Protein AF-A0A9D2AU84-F1 (afdb_monomer)

Structure (mmCIF, N/CA/C/O backbone):
data_AF-A0A9D2AU84-F1
#
_entry.id   AF-A0A9D2AU84-F1
#
loop_
_atom_site.group_PDB
_atom_site.id
_atom_site.type_symbol
_atom_site.label_atom_id
_atom_site.label_alt_id
_atom_site.label_comp_id
_atom_site.label_asym_id
_atom_site.label_entity_id
_atom_site.label_seq_id
_atom_site.pdbx_PDB_ins_code
_atom_site.Cartn_x
_atom_site.Cartn_y
_atom_site.Cartn_z
_atom_site.occupancy
_atom_site.B_iso_or_equiv
_atom_site.auth_seq_id
_atom_site.auth_comp_id
_atom_site.auth_asym_id
_atom_site.auth_atom_id
_atom_site.pdbx_PDB_model_num
ATOM 1 N N . MET A 1 1 ? -29.139 -12.540 59.720 1.00 55.28 1 MET A N 1
ATOM 2 C CA . MET A 1 1 ? -28.493 -11.600 58.773 1.00 55.28 1 MET A CA 1
ATOM 3 C C . MET A 1 1 ? -27.635 -12.333 57.748 1.00 55.28 1 MET A C 1
ATOM 5 O O . MET A 1 1 ? -27.917 -12.175 56.570 1.00 55.28 1 MET A O 1
ATOM 9 N N . GLN A 1 2 ? -26.725 -13.220 58.165 1.00 54.16 2 GLN A N 1
ATOM 10 C CA . GLN A 1 2 ? -25.853 -14.003 57.267 1.00 54.16 2 GLN A CA 1
ATOM 11 C C . GLN A 1 2 ? -26.582 -14.801 56.161 1.00 54.16 2 GLN A C 1
ATOM 13 O O . GLN A 1 2 ? -26.098 -14.893 55.039 1.00 54.16 2 GLN A O 1
ATOM 18 N N . GLU A 1 3 ? -27.785 -15.325 56.424 1.00 53.50 3 GLU A N 1
ATOM 19 C CA . GLU A 1 3 ? -28.564 -16.062 55.410 1.00 53.50 3 GLU A CA 1
ATOM 20 C C . GLU A 1 3 ? -29.195 -15.155 54.329 1.00 53.50 3 GLU A C 1
ATOM 22 O O . GLU A 1 3 ? -29.471 -15.593 53.213 1.00 53.50 3 GLU A O 1
ATOM 27 N N . ARG A 1 4 ? -29.425 -13.870 54.638 1.00 56.09 4 ARG A N 1
ATOM 28 C CA . ARG A 1 4 ? -29.901 -12.885 53.650 1.00 56.09 4 ARG A CA 1
ATOM 29 C C . ARG A 1 4 ? -28.750 -12.374 52.786 1.00 56.09 4 ARG A C 1
ATOM 31 O O . ARG A 1 4 ? -28.946 -12.175 51.592 1.00 56.09 4 ARG A O 1
ATOM 38 N N . GLU A 1 5 ? -27.559 -12.236 53.362 1.00 55.25 5 GLU A N 1
ATOM 39 C CA . GLU A 1 5 ? -26.342 -11.839 52.644 1.00 55.25 5 GLU A CA 1
ATOM 40 C C . GLU A 1 5 ? -25.881 -12.923 51.660 1.00 55.25 5 GLU A C 1
ATOM 42 O O . GLU A 1 5 ? -25.573 -12.607 50.511 1.00 55.25 5 GLU A O 1
ATOM 47 N N . SER A 1 6 ? -25.951 -14.206 52.041 1.00 53.97 6 SER A N 1
ATOM 48 C CA . SER A 1 6 ? -25.618 -15.317 51.133 1.00 53.97 6 SER A CA 1
ATOM 49 C C . SER A 1 6 ? -26.613 -15.454 49.972 1.00 53.97 6 SER A C 1
ATOM 51 O O . SER A 1 6 ? -26.217 -15.717 48.835 1.00 53.97 6 SER A O 1
ATOM 53 N N . LYS A 1 7 ? -27.908 -15.204 50.218 1.00 55.91 7 LYS A N 1
ATOM 54 C CA . LYS A 1 7 ? -28.946 -15.166 49.172 1.00 55.91 7 LYS A CA 1
ATOM 55 C C . LYS A 1 7 ? -28.765 -13.977 48.222 1.00 55.91 7 LYS A C 1
ATOM 57 O O . LYS A 1 7 ? -28.951 -14.150 47.019 1.00 55.91 7 LYS A O 1
ATOM 62 N N . MET A 1 8 ? -28.349 -12.807 48.716 1.00 54.47 8 MET A N 1
ATOM 63 C CA . MET A 1 8 ? -28.047 -11.641 47.871 1.00 54.47 8 MET A CA 1
ATOM 64 C C . MET A 1 8 ? -26.767 -11.825 47.044 1.00 54.47 8 MET A C 1
ATOM 66 O O . MET A 1 8 ? -26.761 -11.482 45.862 1.00 54.47 8 MET A O 1
ATOM 70 N N . GLN A 1 9 ? -25.714 -12.427 47.605 1.00 53.97 9 GLN A N 1
ATOM 71 C CA . GLN A 1 9 ? -24.486 -12.743 46.862 1.00 53.97 9 GLN A CA 1
ATOM 72 C C . GLN A 1 9 ? -24.718 -13.804 45.776 1.00 53.97 9 GLN A C 1
ATOM 74 O O . GLN A 1 9 ? -24.253 -13.635 44.650 1.00 53.97 9 GLN A O 1
ATOM 79 N N . ASN A 1 10 ? -25.509 -14.846 46.057 1.00 53.59 10 ASN A N 1
ATOM 80 C CA . ASN A 1 10 ? -25.865 -15.855 45.052 1.00 53.59 10 ASN A CA 1
ATOM 81 C C . ASN A 1 10 ? -26.813 -15.315 43.965 1.00 53.59 10 ASN A C 1
ATOM 83 O O . ASN A 1 10 ? -26.704 -15.718 42.806 1.00 53.59 10 ASN A O 1
ATOM 87 N N . ALA A 1 11 ? -27.708 -14.378 44.298 1.00 55.31 11 ALA A N 1
ATOM 88 C CA . ALA A 1 11 ? -28.553 -13.696 43.313 1.00 55.31 11 ALA A CA 1
ATOM 89 C C . ALA A 1 11 ? -27.743 -12.747 42.410 1.00 55.31 11 ALA A C 1
ATOM 91 O O . ALA A 1 11 ? -27.960 -12.722 41.198 1.00 55.31 11 ALA A O 1
ATOM 92 N N . SER A 1 12 ? -26.770 -12.031 42.984 1.00 50.53 12 SER A N 1
ATOM 93 C CA . SER A 1 12 ? -25.817 -11.176 42.264 1.00 50.53 12 SER A CA 1
ATOM 94 C C . SER A 1 12 ? -24.952 -11.986 41.285 1.00 50.53 12 SER A C 1
ATOM 96 O O . SER A 1 12 ? -24.936 -11.702 40.087 1.00 50.53 12 SER A O 1
ATOM 98 N N . ALA A 1 13 ? -24.359 -13.094 41.744 1.00 52.09 13 ALA A N 1
ATOM 99 C CA . ALA A 1 13 ? -23.537 -13.978 40.911 1.00 52.09 13 ALA A CA 1
ATOM 100 C C . ALA A 1 13 ? -24.334 -14.688 39.793 1.00 52.09 13 ALA A C 1
ATOM 102 O O . ALA A 1 13 ? -23.794 -14.999 38.727 1.00 52.09 13 ALA A O 1
ATOM 103 N N . GLY A 1 14 ? -25.630 -14.942 40.013 1.00 46.19 14 GLY A N 1
ATOM 104 C CA . GLY A 1 14 ? -26.541 -15.491 39.003 1.00 46.19 14 GLY A CA 1
ATOM 105 C C . GLY A 1 14 ? -26.979 -14.475 37.939 1.00 46.19 14 GLY A C 1
ATOM 106 O O . GLY A 1 14 ? -27.220 -14.858 36.791 1.00 46.19 14 GLY A O 1
ATOM 107 N N . ALA A 1 15 ? -27.057 -13.189 38.292 1.00 49.09 15 ALA A N 1
ATOM 108 C CA . ALA A 1 15 ? -27.379 -12.100 37.370 1.00 49.09 15 ALA A CA 1
ATOM 109 C C . ALA A 1 15 ? -26.172 -11.705 36.503 1.00 49.09 15 ALA A C 1
ATOM 111 O O . ALA A 1 15 ? -26.322 -11.510 35.296 1.00 49.09 15 ALA A O 1
ATOM 112 N N . GLU A 1 16 ? -24.967 -11.696 37.079 1.00 45.81 16 GLU A N 1
ATOM 113 C CA . GLU A 1 16 ? -23.723 -11.378 36.365 1.00 45.81 16 GLU A CA 1
ATOM 114 C C . GLU A 1 16 ? -23.408 -12.407 35.263 1.00 45.81 16 GLU A C 1
ATOM 116 O O . GLU A 1 16 ? -23.030 -12.048 34.147 1.00 45.81 16 GLU A O 1
ATOM 121 N N . LYS A 1 17 ? -23.686 -13.697 35.509 1.00 43.75 17 LYS A N 1
ATOM 122 C CA . LYS A 1 17 ? -23.519 -14.762 34.501 1.00 43.75 17 LYS A CA 1
ATOM 123 C C . LYS A 1 17 ? -24.547 -14.716 33.364 1.00 43.75 17 LYS A C 1
ATOM 125 O O . LYS A 1 17 ? -24.268 -15.232 32.283 1.00 43.75 17 LYS A O 1
ATOM 130 N N . LYS A 1 18 ? -25.716 -14.093 33.563 1.00 42.84 18 LYS A N 1
ATOM 131 C CA . LYS A 1 18 ? -26.744 -13.930 32.515 1.00 42.84 18 LYS A CA 1
ATOM 132 C C . LYS A 1 18 ? -26.486 -12.737 31.588 1.00 42.84 18 LYS A C 1
ATOM 134 O O . LYS A 1 18 ? -27.015 -12.726 30.479 1.00 42.84 18 LYS A O 1
ATOM 139 N N . GLY A 1 19 ? -25.661 -11.771 31.997 1.00 41.59 19 GLY A N 1
ATOM 140 C CA . GLY A 1 19 ? -25.304 -10.609 31.174 1.00 41.59 19 GLY A CA 1
ATOM 141 C C . GLY A 1 19 ? -24.281 -10.901 30.070 1.00 41.59 19 GLY A C 1
ATOM 142 O O . GLY A 1 19 ? -24.256 -10.196 29.064 1.00 41.59 19 GLY A O 1
ATOM 143 N N . LEU A 1 20 ? -23.469 -11.956 30.217 1.00 47.41 20 LEU A N 1
ATOM 144 C CA . LEU A 1 20 ? -22.266 -12.151 29.394 1.00 47.41 20 LEU A CA 1
ATOM 145 C C . LEU A 1 20 ? -22.508 -12.851 28.038 1.00 47.41 20 LEU A C 1
ATOM 147 O O . LEU A 1 20 ? -21.653 -12.797 27.162 1.00 47.41 20 LEU A O 1
ATOM 151 N N . PHE A 1 21 ? -23.679 -13.464 27.832 1.00 46.50 21 PHE A N 1
ATOM 152 C CA . PHE A 1 21 ? -24.060 -14.137 26.577 1.00 46.50 21 PHE A CA 1
ATOM 153 C C . PHE A 1 21 ? -25.471 -13.747 26.121 1.00 46.50 21 PHE A C 1
ATOM 155 O O . PHE A 1 21 ? -26.278 -14.582 25.704 1.00 46.50 21 PHE A O 1
ATOM 162 N N . THR A 1 22 ? -25.803 -12.461 26.201 1.00 59.47 22 THR A N 1
ATOM 163 C CA . THR A 1 22 ? -26.994 -11.962 25.512 1.00 59.47 22 THR A CA 1
ATOM 164 C C . THR A 1 22 ? -26.746 -12.050 24.004 1.00 59.47 22 THR A C 1
ATOM 166 O O . THR A 1 22 ? -25.774 -11.505 23.482 1.00 59.47 22 THR A O 1
ATOM 169 N N . LYS A 1 23 ? -27.583 -12.818 23.291 1.00 55.53 23 LYS A N 1
ATOM 170 C CA . LYS A 1 23 ? -27.494 -12.925 21.827 1.00 55.53 23 LYS A CA 1
ATOM 171 C C . LYS A 1 23 ? -27.552 -11.513 21.229 1.00 55.53 23 LYS A C 1
ATOM 173 O O . LYS A 1 23 ? -28.392 -10.728 21.674 1.00 55.53 23 LYS A O 1
ATOM 178 N N . PRO A 1 24 ? -26.711 -11.193 20.230 1.00 67.44 24 PRO A N 1
ATOM 179 C CA . PRO A 1 24 ? -26.696 -9.865 19.639 1.00 67.44 24 PRO A CA 1
ATOM 180 C C . PRO A 1 24 ? -28.093 -9.508 19.132 1.00 67.44 24 PRO A C 1
ATOM 182 O O . PRO A 1 24 ? -28.740 -10.287 18.425 1.00 67.44 24 PRO A O 1
ATOM 185 N N . THR A 1 25 ? -28.572 -8.323 19.503 1.00 84.81 25 THR A N 1
ATOM 186 C CA . THR A 1 25 ? -29.873 -7.821 19.051 1.00 84.81 25 THR A CA 1
ATOM 187 C C . THR A 1 25 ? -29.865 -7.711 17.524 1.00 84.81 25 THR A C 1
ATOM 189 O O . THR A 1 25 ? -28.843 -7.347 16.940 1.00 84.81 25 THR A O 1
ATOM 192 N N . LYS A 1 26 ? -31.005 -7.937 16.848 1.00 85.19 26 LYS A N 1
ATOM 193 C CA . LYS A 1 26 ? -31.120 -7.800 15.376 1.00 85.19 26 LYS A CA 1
ATOM 194 C C . LYS A 1 26 ? -30.501 -6.493 14.851 1.00 85.19 26 LYS A C 1
ATOM 196 O O . LYS A 1 26 ? -29.810 -6.501 13.839 1.00 85.19 26 LYS A O 1
ATOM 201 N N . ARG A 1 27 ? -30.674 -5.383 15.584 1.00 86.81 27 ARG A N 1
ATOM 202 C CA . ARG A 1 27 ? -30.058 -4.080 15.274 1.00 86.81 27 ARG A CA 1
ATOM 203 C C . ARG A 1 27 ? -28.524 -4.127 15.289 1.00 86.81 27 ARG A C 1
ATOM 205 O O . ARG A 1 27 ? -27.906 -3.622 14.362 1.00 86.81 27 ARG A O 1
ATOM 212 N N . GLN A 1 28 ? -27.912 -4.747 16.298 1.00 86.31 28 GLN A N 1
ATOM 213 C CA . GLN A 1 28 ? -26.453 -4.879 16.396 1.00 86.31 28 GLN A CA 1
ATOM 214 C C . GLN A 1 28 ? -25.891 -5.744 15.263 1.00 86.31 28 GLN A C 1
ATOM 216 O O . GLN A 1 28 ? -24.875 -5.385 14.675 1.00 86.31 28 GLN A O 1
ATOM 221 N N . ALA A 1 29 ? -26.586 -6.829 14.906 1.00 88.44 29 ALA A N 1
ATOM 222 C CA . ALA A 1 29 ? -26.204 -7.672 13.775 1.00 88.44 29 ALA A CA 1
ATOM 223 C C . ALA A 1 29 ? -26.235 -6.900 12.442 1.00 88.44 29 ALA A C 1
ATOM 225 O O . ALA A 1 29 ? -25.298 -7.003 11.655 1.00 88.44 29 ALA A O 1
ATOM 226 N N . VAL A 1 30 ? -27.261 -6.071 12.211 1.00 91.00 30 VAL A N 1
ATOM 227 C CA . VAL A 1 30 ? -27.354 -5.221 11.008 1.00 91.00 30 VAL A CA 1
ATOM 228 C C . VAL A 1 30 ? -26.229 -4.184 10.957 1.00 91.00 30 VAL A C 1
ATOM 230 O O . VAL A 1 30 ? -25.607 -4.019 9.911 1.00 91.00 30 VAL A O 1
ATOM 233 N N . LEU A 1 31 ? -25.936 -3.497 12.066 1.00 92.69 31 LEU A N 1
ATOM 234 C CA . LEU A 1 31 ? -24.843 -2.514 12.120 1.00 92.69 31 LEU A CA 1
ATOM 235 C C . LEU A 1 31 ? -23.479 -3.174 11.883 1.00 92.69 31 LEU A C 1
ATOM 237 O O . LEU A 1 31 ? -22.664 -2.668 11.114 1.00 92.69 31 LEU A O 1
ATOM 241 N N . PHE A 1 32 ? -23.251 -4.345 12.478 1.00 92.69 32 PHE A N 1
ATOM 242 C CA . PHE A 1 32 ? -22.041 -5.122 12.227 1.00 92.69 32 PHE A CA 1
ATOM 243 C C . PHE A 1 32 ? -21.931 -5.543 10.756 1.00 92.69 32 PHE A C 1
ATOM 245 O O . PHE A 1 32 ? -20.881 -5.354 10.149 1.00 92.69 32 PHE A O 1
ATOM 252 N N . ALA A 1 33 ? -23.019 -6.025 10.147 1.00 93.31 33 ALA A N 1
ATOM 253 C CA . ALA A 1 33 ? -23.039 -6.375 8.728 1.00 93.31 33 ALA A CA 1
ATOM 254 C C . ALA A 1 33 ? -22.700 -5.174 7.830 1.00 93.31 33 ALA A C 1
ATOM 256 O O . ALA A 1 33 ? -21.888 -5.308 6.920 1.00 93.31 33 ALA A O 1
ATOM 257 N N . ARG A 1 34 ? -23.240 -3.979 8.114 1.00 94.62 34 ARG A N 1
ATOM 258 C CA . ARG A 1 34 ? -22.893 -2.748 7.376 1.00 94.62 34 ARG A CA 1
ATOM 259 C C . ARG A 1 34 ? -21.403 -2.427 7.459 1.00 94.62 34 ARG A C 1
ATOM 261 O O . ARG A 1 34 ? -20.800 -2.087 6.445 1.00 94.62 34 ARG A O 1
ATOM 268 N N . ARG A 1 35 ? -20.806 -2.571 8.644 1.00 95.69 35 ARG A N 1
ATOM 269 C CA . ARG A 1 35 ? -19.364 -2.372 8.864 1.00 95.69 35 ARG A CA 1
ATOM 270 C C . ARG A 1 35 ? -18.518 -3.385 8.102 1.00 95.69 35 ARG A C 1
ATOM 272 O O . ARG A 1 35 ? -17.536 -2.992 7.486 1.00 95.69 35 ARG A O 1
ATOM 279 N N . VAL A 1 36 ? -18.920 -4.658 8.086 1.00 95.38 36 VAL A N 1
ATOM 280 C CA . VAL A 1 36 ? -18.256 -5.705 7.288 1.00 95.38 36 VAL A CA 1
ATOM 281 C C . VAL A 1 36 ? -18.346 -5.397 5.795 1.00 95.38 36 VAL A C 1
ATOM 283 O O . VAL A 1 36 ? -17.334 -5.467 5.106 1.00 95.38 36 VAL A O 1
ATOM 286 N N . VAL A 1 37 ? -19.517 -4.996 5.296 1.00 95.75 37 VAL A N 1
ATOM 287 C CA . VAL A 1 37 ? -19.695 -4.624 3.884 1.00 95.75 37 VAL A CA 1
ATOM 288 C C . VAL A 1 37 ? -18.814 -3.432 3.514 1.00 95.75 37 VAL A C 1
ATOM 290 O O . VAL A 1 37 ? -18.106 -3.500 2.515 1.00 95.75 37 VAL A O 1
ATOM 293 N N . ALA A 1 38 ? -18.799 -2.372 4.327 1.00 96.25 38 ALA A N 1
ATOM 294 C CA . ALA A 1 38 ? -17.919 -1.225 4.103 1.00 96.25 38 ALA A CA 1
ATOM 295 C C . ALA A 1 38 ? -16.439 -1.626 4.132 1.00 96.25 38 ALA A C 1
ATOM 297 O O . ALA A 1 38 ? -15.679 -1.234 3.255 1.00 96.25 38 ALA A O 1
ATOM 298 N N . TYR A 1 39 ? -16.039 -2.473 5.078 1.00 96.06 39 TYR A N 1
ATOM 299 C CA . TYR A 1 39 ? -14.672 -2.972 5.179 1.00 96.06 39 TYR A CA 1
ATOM 300 C C . TYR A 1 39 ? -14.234 -3.754 3.932 1.00 96.06 39 TYR A C 1
ATOM 302 O O . TYR A 1 39 ? -13.176 -3.478 3.368 1.00 96.06 39 TYR A O 1
ATOM 310 N N . VAL A 1 40 ? -15.059 -4.698 3.466 1.00 96.69 40 VAL A N 1
ATOM 311 C CA . VAL A 1 40 ? -14.775 -5.506 2.266 1.00 96.69 40 VAL A CA 1
ATOM 312 C C . VAL A 1 40 ? -14.788 -4.648 1.004 1.00 96.69 40 VAL A C 1
ATOM 314 O O . VAL A 1 40 ? -13.884 -4.771 0.181 1.00 96.69 40 VAL A O 1
ATOM 317 N N . LEU A 1 41 ? -15.754 -3.737 0.869 1.00 97.12 41 LEU A N 1
ATOM 318 C CA . LEU A 1 41 ? -15.811 -2.804 -0.256 1.00 97.12 41 LEU A CA 1
ATOM 319 C C . LEU A 1 41 ? -14.600 -1.860 -0.263 1.00 97.12 41 LEU A C 1
ATOM 321 O O . LEU A 1 41 ? -14.024 -1.612 -1.317 1.00 97.12 41 LEU A O 1
ATOM 325 N N . GLY A 1 42 ? -14.172 -1.384 0.908 1.00 97.25 42 GLY A N 1
ATOM 326 C CA . GLY A 1 42 ? -12.966 -0.576 1.064 1.00 97.25 42 GLY A CA 1
ATOM 327 C C . GLY A 1 42 ? -11.721 -1.328 0.602 1.00 97.25 42 GLY A C 1
ATOM 328 O O . GLY A 1 42 ? -10.977 -0.816 -0.229 1.00 97.25 42 GLY A O 1
ATOM 329 N N . MET A 1 43 ? -11.534 -2.575 1.049 1.00 96.75 43 MET A N 1
ATOM 330 C CA . MET A 1 43 ? -10.434 -3.431 0.582 1.00 96.75 43 MET A CA 1
ATOM 331 C C . MET A 1 43 ? -10.484 -3.693 -0.926 1.00 96.75 43 MET A C 1
ATOM 333 O O . MET A 1 43 ? -9.440 -3.661 -1.573 1.00 96.75 43 MET A O 1
ATOM 337 N N . PHE A 1 44 ? -11.671 -3.915 -1.495 1.00 98.06 44 PHE A N 1
ATOM 338 C CA . PHE A 1 44 ? -11.836 -4.088 -2.939 1.00 98.06 44 PHE A CA 1
ATOM 339 C C . PHE A 1 44 ? -11.425 -2.832 -3.714 1.00 98.06 44 PHE A C 1
ATOM 341 O O . PHE A 1 44 ? -10.673 -2.932 -4.678 1.00 98.06 44 PHE A O 1
ATOM 348 N N . LEU A 1 45 ? -11.835 -1.641 -3.264 1.00 98.06 45 LEU A N 1
ATOM 349 C CA . LEU A 1 45 ? -11.400 -0.379 -3.870 1.00 98.06 45 LEU A CA 1
ATOM 350 C C . LEU A 1 45 ? -9.881 -0.197 -3.765 1.00 98.06 45 LEU A C 1
ATOM 352 O O . LEU A 1 45 ? -9.245 0.151 -4.757 1.00 98.06 45 LEU A O 1
ATOM 356 N N . ILE A 1 46 ? -9.279 -0.491 -2.606 1.00 97.75 46 ILE A N 1
ATOM 357 C CA . ILE A 1 46 ? -7.815 -0.461 -2.462 1.00 97.75 46 ILE A CA 1
ATOM 358 C C . ILE A 1 46 ? -7.170 -1.414 -3.477 1.00 97.75 46 ILE A C 1
ATOM 360 O O . ILE A 1 46 ? -6.254 -0.999 -4.181 1.00 97.75 46 ILE A O 1
ATOM 364 N N . ALA A 1 47 ? -7.659 -2.653 -3.600 1.00 97.81 47 ALA A N 1
ATOM 365 C CA . ALA A 1 47 ? -7.137 -3.634 -4.551 1.00 97.81 47 ALA A CA 1
ATOM 366 C C . ALA A 1 47 ? -7.237 -3.133 -6.001 1.00 97.81 47 ALA A C 1
ATOM 368 O O . ALA A 1 47 ? -6.245 -3.175 -6.726 1.00 97.81 47 ALA A O 1
ATOM 369 N N . CYS A 1 48 ? -8.373 -2.545 -6.394 1.00 97.75 48 CYS A N 1
ATOM 370 C CA . CYS A 1 48 ? -8.541 -1.933 -7.712 1.00 97.75 48 CYS A CA 1
ATOM 371 C C . CYS A 1 48 ? -7.493 -0.849 -7.985 1.00 97.75 48 CYS A C 1
ATOM 373 O O . CYS A 1 48 ? -6.831 -0.878 -9.019 1.00 97.75 48 CYS A O 1
ATOM 375 N N . GLY A 1 49 ? -7.302 0.093 -7.060 1.00 97.19 49 GLY A N 1
ATOM 376 C CA . GLY A 1 49 ? -6.314 1.155 -7.251 1.00 97.19 49 GLY A CA 1
ATOM 377 C C . GLY A 1 49 ? -4.868 0.638 -7.246 1.00 97.19 49 GLY A C 1
ATOM 378 O O . GLY A 1 49 ? -4.024 1.118 -8.004 1.00 97.19 49 GLY A O 1
ATOM 379 N N . VAL A 1 50 ? -4.572 -0.397 -6.460 1.00 96.56 50 VAL A N 1
ATOM 380 C CA . VAL A 1 50 ? -3.274 -1.090 -6.481 1.00 96.56 50 VAL A CA 1
ATOM 381 C C . VAL A 1 50 ? -3.029 -1.745 -7.845 1.00 96.56 50 VAL A C 1
ATOM 383 O O . VAL A 1 50 ? -1.957 -1.555 -8.415 1.00 96.56 50 VAL A O 1
ATOM 386 N N . SER A 1 51 ? -4.019 -2.432 -8.416 1.00 96.19 51 SER A N 1
ATOM 387 C CA . SER A 1 51 ? -3.926 -3.026 -9.756 1.00 96.19 51 SER A CA 1
ATOM 388 C C . SER A 1 51 ? -3.791 -1.983 -10.866 1.00 96.19 51 SER A C 1
ATOM 390 O O . SER A 1 51 ? -2.942 -2.138 -11.739 1.00 96.19 51 SER A O 1
ATOM 392 N N . MET A 1 52 ? -4.565 -0.893 -10.807 1.00 95.25 52 MET A N 1
ATOM 393 C CA . MET A 1 52 ? -4.495 0.213 -11.774 1.00 95.25 52 MET A CA 1
ATOM 394 C C . MET A 1 52 ? -3.143 0.930 -11.761 1.00 95.25 52 MET A C 1
ATOM 396 O O . MET A 1 52 ? -2.634 1.305 -12.809 1.00 95.25 52 MET A O 1
ATOM 400 N N . SER A 1 53 ? -2.563 1.166 -10.581 1.00 95.62 53 SER A N 1
ATOM 401 C CA . SER A 1 53 ? -1.233 1.783 -10.495 1.00 95.62 53 SER A CA 1
ATOM 402 C C . SER A 1 53 ? -0.159 0.825 -10.999 1.00 95.62 53 SER A C 1
ATOM 404 O O . SER A 1 53 ? 0.647 1.200 -11.851 1.00 95.62 53 SER A O 1
ATOM 406 N N . ARG A 1 54 ? -0.216 -0.440 -10.567 1.00 94.44 54 ARG A N 1
ATOM 407 C CA . ARG A 1 54 ? 0.702 -1.493 -11.007 1.00 94.44 54 ARG A CA 1
ATOM 408 C C . ARG A 1 54 ? 0.711 -1.674 -12.524 1.00 94.44 54 ARG A C 1
ATOM 410 O O . ARG A 1 54 ? 1.789 -1.814 -13.093 1.00 94.44 54 ARG A O 1
ATOM 417 N N . SER A 1 55 ? -0.449 -1.645 -13.183 1.00 92.88 55 SER A N 1
ATOM 418 C CA . SER A 1 55 ? -0.551 -1.858 -14.634 1.00 92.88 55 SER A CA 1
ATOM 419 C C . SER A 1 55 ? 0.168 -0.796 -15.467 1.00 92.88 55 SER A C 1
ATOM 421 O O . SER A 1 55 ? 0.373 -1.008 -16.656 1.00 92.88 55 SER A O 1
ATOM 423 N N . THR A 1 56 ? 0.543 0.344 -14.878 1.00 92.38 56 THR A N 1
ATOM 424 C CA . THR A 1 56 ? 1.308 1.397 -15.569 1.00 92.38 56 THR A CA 1
ATOM 425 C C . THR A 1 56 ? 2.814 1.138 -15.600 1.00 92.38 56 THR A C 1
ATOM 427 O O . THR A 1 56 ? 3.530 1.838 -16.313 1.00 92.38 56 THR A O 1
ATOM 430 N N . ASN A 1 57 ? 3.307 0.187 -14.795 1.00 91.38 57 ASN A N 1
ATOM 431 C CA . ASN A 1 57 ? 4.728 -0.073 -14.528 1.00 91.38 57 ASN A CA 1
ATOM 432 C C . ASN A 1 57 ? 5.520 1.119 -13.947 1.00 91.38 57 ASN A C 1
ATOM 434 O O . ASN A 1 57 ? 6.720 1.015 -13.715 1.00 91.38 57 ASN A O 1
ATOM 438 N N . TRP A 1 58 ? 4.869 2.240 -13.619 1.00 91.00 58 TRP A N 1
ATOM 439 C CA . TRP A 1 58 ? 5.515 3.403 -12.993 1.00 91.00 58 TRP A CA 1
ATOM 440 C C . TRP A 1 58 ? 5.656 3.293 -11.476 1.00 91.00 58 TRP A C 1
ATOM 442 O O . TRP A 1 58 ? 6.215 4.185 -10.835 1.00 91.00 58 TRP A O 1
ATOM 452 N N . GLY A 1 59 ? 5.143 2.216 -10.892 1.00 88.19 59 GLY A N 1
ATOM 453 C CA . GLY A 1 59 ? 5.171 1.955 -9.464 1.00 88.19 59 GLY A CA 1
ATOM 454 C C . GLY A 1 59 ? 3.795 1.587 -8.928 1.00 88.19 59 GLY A C 1
ATOM 455 O O . GLY A 1 59 ? 2.842 1.353 -9.665 1.00 88.19 59 GLY A O 1
ATOM 456 N N . ILE A 1 60 ? 3.714 1.513 -7.610 1.00 93.69 60 ILE A N 1
ATOM 457 C CA . ILE A 1 60 ? 2.546 1.054 -6.858 1.00 93.69 60 ILE A CA 1
ATOM 458 C C . ILE A 1 60 ? 2.489 1.772 -5.505 1.00 93.69 60 ILE A C 1
ATOM 460 O O . ILE A 1 60 ? 3.465 2.402 -5.094 1.00 93.69 60 ILE A O 1
ATOM 464 N N . SER A 1 61 ? 1.374 1.668 -4.780 1.00 92.88 61 SER A N 1
ATOM 465 C CA . SER A 1 61 ? 1.260 2.195 -3.412 1.00 92.88 61 SER A CA 1
ATOM 466 C C . SER A 1 61 ? 2.425 1.740 -2.508 1.00 92.88 61 SER A C 1
ATOM 468 O O . SER A 1 61 ? 2.726 0.542 -2.524 1.00 92.88 61 SER A O 1
ATOM 470 N N . PRO A 1 62 ? 3.000 2.610 -1.650 1.00 93.81 62 PRO A N 1
ATOM 471 C CA . PRO A 1 62 ? 4.199 2.308 -0.857 1.00 93.81 62 PRO A CA 1
ATOM 472 C C . PRO A 1 62 ? 4.173 0.967 -0.123 1.00 93.81 62 PRO A C 1
ATOM 474 O O . PRO A 1 62 ? 5.088 0.165 -0.293 1.00 93.81 62 PRO A O 1
ATOM 477 N N . VAL A 1 63 ? 3.087 0.670 0.597 1.00 94.56 63 VAL A N 1
ATOM 478 C CA . VAL A 1 63 ? 2.922 -0.577 1.367 1.00 94.56 63 VAL A CA 1
ATOM 479 C C . VAL A 1 63 ? 3.004 -1.855 0.516 1.00 94.56 63 VAL A C 1
ATOM 481 O O . VAL A 1 63 ? 3.402 -2.902 1.018 1.00 94.56 63 VAL A O 1
ATOM 484 N N . ASN A 1 64 ? 2.676 -1.768 -0.777 1.00 96.19 64 ASN A N 1
ATOM 485 C CA . ASN A 1 64 ? 2.706 -2.888 -1.721 1.00 96.19 64 ASN A CA 1
ATOM 486 C C . ASN A 1 64 ? 3.969 -2.903 -2.599 1.00 96.19 64 ASN A C 1
ATOM 488 O O . ASN A 1 64 ? 4.062 -3.732 -3.502 1.00 96.19 64 ASN A O 1
ATOM 492 N N . SER A 1 65 ? 4.955 -2.042 -2.328 1.00 96.69 65 SER A N 1
ATOM 493 C CA . SER A 1 65 ? 6.195 -1.969 -3.117 1.00 96.69 65 SER A CA 1
ATOM 494 C C . SER A 1 65 ? 7.017 -3.256 -3.018 1.00 96.69 65 SER A C 1
ATOM 496 O O . SER A 1 65 ? 7.439 -3.785 -4.040 1.00 96.69 65 SER A O 1
ATOM 498 N N . ILE A 1 66 ? 7.191 -3.806 -1.807 1.00 97.38 66 ILE A N 1
ATOM 499 C CA . ILE A 1 66 ? 7.926 -5.068 -1.607 1.00 97.38 66 ILE A CA 1
ATOM 500 C C . ILE A 1 66 ? 7.228 -6.237 -2.330 1.00 97.38 66 ILE A C 1
ATOM 502 O O . ILE A 1 66 ? 7.894 -6.884 -3.140 1.00 97.38 66 ILE A O 1
ATOM 506 N N . PRO A 1 67 ? 5.914 -6.499 -2.125 1.00 97.12 67 PRO A N 1
ATOM 507 C CA . PRO A 1 67 ? 5.206 -7.529 -2.886 1.00 97.12 67 PRO A CA 1
ATOM 508 C C . PRO A 1 67 ? 5.331 -7.361 -4.401 1.00 97.12 67 PRO A C 1
ATOM 510 O O . PRO A 1 67 ? 5.514 -8.342 -5.113 1.00 97.12 67 PRO A O 1
ATOM 513 N N . ASN A 1 68 ? 5.267 -6.121 -4.896 1.00 96.69 68 ASN A N 1
ATOM 514 C CA . ASN A 1 68 ? 5.332 -5.838 -6.325 1.00 96.69 68 ASN A CA 1
ATOM 515 C C . ASN A 1 68 ? 6.688 -6.205 -6.931 1.00 96.69 68 ASN A C 1
ATOM 517 O O . ASN A 1 68 ? 6.731 -6.878 -7.956 1.00 96.69 68 ASN A O 1
ATOM 521 N N . VAL A 1 69 ? 7.786 -5.807 -6.283 1.00 96.06 69 VAL A N 1
ATOM 522 C CA . VAL A 1 69 ? 9.145 -6.158 -6.724 1.00 96.06 69 VAL A CA 1
ATOM 523 C C . VAL A 1 69 ? 9.351 -7.671 -6.693 1.00 96.06 69 VAL A C 1
ATOM 525 O O . VAL A 1 69 ? 9.842 -8.237 -7.667 1.00 96.06 69 VAL A O 1
ATOM 528 N N . LEU A 1 70 ? 8.927 -8.338 -5.616 1.00 96.50 70 LEU A N 1
ATOM 529 C CA . LEU A 1 70 ? 9.061 -9.792 -5.486 1.00 96.50 70 LEU A CA 1
ATOM 530 C C . LEU A 1 70 ? 8.254 -10.541 -6.545 1.00 96.50 70 LEU A C 1
ATOM 532 O O . LEU A 1 70 ? 8.758 -11.497 -7.121 1.00 96.50 70 LEU A O 1
ATOM 536 N N . SER A 1 71 ? 7.046 -10.081 -6.869 1.00 96.31 71 SER A N 1
ATOM 537 C CA . SER A 1 71 ? 6.235 -10.735 -7.895 1.00 96.31 71 SER A CA 1
ATOM 538 C C . SER A 1 71 ? 6.725 -10.469 -9.323 1.00 96.31 71 SER A C 1
ATOM 540 O O . SER A 1 71 ? 6.322 -11.180 -10.236 1.00 96.31 71 SER A O 1
ATOM 542 N N . LEU A 1 72 ? 7.539 -9.431 -9.545 1.00 93.50 72 LEU A N 1
ATOM 543 C CA . LEU A 1 72 ? 8.237 -9.226 -10.819 1.00 93.50 72 LEU A CA 1
ATOM 544 C C . LEU A 1 72 ? 9.498 -10.094 -10.904 1.00 93.50 72 LEU A C 1
ATOM 546 O O . LEU A 1 72 ? 9.831 -10.575 -11.981 1.00 93.50 72 LEU A O 1
ATOM 550 N N . ALA A 1 73 ? 10.196 -10.289 -9.783 1.00 93.62 73 ALA A N 1
ATOM 551 C CA . ALA A 1 73 ? 11.399 -11.116 -9.715 1.00 93.62 73 ALA A CA 1
ATOM 552 C C . ALA A 1 73 ? 11.085 -12.622 -9.763 1.00 93.62 73 ALA A C 1
ATOM 554 O O . ALA A 1 73 ? 11.843 -13.396 -10.340 1.00 93.62 73 ALA A O 1
ATOM 555 N N . LEU A 1 74 ? 9.968 -13.033 -9.159 1.00 94.25 74 LEU A N 1
ATOM 556 C CA . LEU A 1 74 ? 9.516 -14.419 -9.035 1.00 94.25 74 LEU A CA 1
ATOM 557 C C . LEU A 1 74 ? 8.074 -14.534 -9.566 1.00 94.25 74 LEU A C 1
ATOM 559 O O . LEU A 1 74 ? 7.127 -14.571 -8.772 1.00 94.25 74 LEU A O 1
ATOM 563 N N . PRO A 1 75 ? 7.895 -14.570 -10.901 1.00 90.50 75 PRO A N 1
ATOM 564 C CA . PRO A 1 75 ? 6.580 -14.521 -11.544 1.00 90.50 75 PRO A CA 1
ATOM 565 C C . PRO A 1 75 ? 5.753 -15.803 -11.369 1.00 90.50 75 PRO A C 1
ATOM 567 O O . PRO A 1 75 ? 4.556 -15.798 -11.639 1.00 90.50 75 PRO A O 1
ATOM 570 N N . GLU A 1 76 ? 6.364 -16.894 -10.897 1.00 92.62 76 GLU A N 1
ATOM 571 C CA . GLU A 1 76 ? 5.675 -18.151 -10.568 1.00 92.62 76 GLU A CA 1
ATOM 572 C C . GLU A 1 76 ? 4.689 -17.998 -9.397 1.00 92.62 76 GLU A C 1
ATOM 574 O O . GLU A 1 76 ? 3.750 -18.780 -9.256 1.00 92.62 76 GLU A O 1
ATOM 579 N N . ILE A 1 77 ? 4.893 -16.983 -8.552 1.00 94.50 77 ILE A N 1
ATOM 580 C CA . ILE A 1 77 ? 4.061 -16.694 -7.385 1.00 94.50 77 ILE A CA 1
ATOM 581 C C . ILE A 1 77 ? 3.182 -15.478 -7.695 1.00 94.50 77 ILE A C 1
ATOM 583 O O . ILE A 1 77 ? 3.682 -14.417 -8.078 1.00 94.50 77 ILE A O 1
ATOM 587 N N . SER A 1 78 ? 1.865 -15.607 -7.488 1.00 95.88 78 SER A N 1
ATOM 588 C CA . SER A 1 78 ? 0.933 -14.511 -7.764 1.00 95.88 78 SER A CA 1
ATOM 589 C C . SER A 1 78 ? 1.200 -13.285 -6.887 1.00 95.88 78 SER A C 1
ATOM 591 O O . SER A 1 78 ? 1.698 -13.375 -5.760 1.00 95.88 78 SER A O 1
ATOM 593 N N . MET A 1 79 ? 0.839 -12.105 -7.394 1.00 94.81 79 MET A N 1
ATOM 594 C CA . MET A 1 79 ? 0.990 -10.860 -6.641 1.00 94.81 79 MET A CA 1
ATOM 595 C C . MET A 1 79 ? 0.193 -10.893 -5.331 1.00 94.81 79 MET A C 1
ATOM 597 O O . MET A 1 79 ? 0.698 -10.481 -4.288 1.00 94.81 79 MET A O 1
ATOM 601 N N . GLY A 1 80 ? -1.032 -11.409 -5.362 1.00 96.69 80 GLY A N 1
ATOM 602 C CA . GLY A 1 80 ? -1.867 -11.595 -4.183 1.00 96.69 80 GLY A CA 1
ATOM 603 C C . GLY A 1 80 ? -1.190 -12.457 -3.125 1.00 96.69 80 GLY A C 1
ATOM 604 O O . GLY A 1 80 ? -1.210 -12.102 -1.946 1.00 96.69 80 GLY A O 1
ATOM 605 N N . LEU A 1 81 ? -0.511 -13.535 -3.525 1.00 97.44 81 LEU A N 1
ATOM 606 C CA . LEU A 1 81 ? 0.231 -14.381 -2.593 1.00 97.44 81 LEU A CA 1
ATOM 607 C C . LEU A 1 81 ? 1.451 -13.655 -2.005 1.00 97.44 81 LEU A C 1
ATOM 609 O O . LEU A 1 81 ? 1.666 -13.716 -0.794 1.00 97.44 81 LEU A O 1
ATOM 613 N N . TRP A 1 82 ? 2.195 -12.889 -2.806 1.00 97.69 82 TRP A N 1
ATOM 614 C CA . TRP A 1 82 ? 3.271 -12.033 -2.288 1.00 97.69 82 TRP A CA 1
ATOM 615 C C . TRP A 1 82 ? 2.771 -10.987 -1.291 1.00 97.69 82 TRP A C 1
ATOM 617 O O . TRP A 1 82 ? 3.424 -10.753 -0.273 1.00 97.69 82 TRP A O 1
ATOM 627 N N . VAL A 1 83 ? 1.601 -10.390 -1.536 1.00 97.50 83 VAL A N 1
ATOM 628 C CA . VAL A 1 83 ? 0.953 -9.479 -0.581 1.00 97.50 83 VAL A CA 1
ATOM 629 C C . VAL A 1 83 ? 0.690 -10.200 0.737 1.00 97.50 83 VAL A C 1
ATOM 631 O O . VAL A 1 83 ? 1.067 -9.680 1.783 1.00 97.50 83 VAL A O 1
ATOM 634 N N . ILE A 1 84 ? 0.128 -11.413 0.704 1.00 97.81 84 ILE A N 1
ATOM 635 C CA . ILE A 1 84 ? -0.146 -12.216 1.908 1.00 97.81 84 ILE A CA 1
ATOM 636 C C . ILE A 1 84 ? 1.143 -12.518 2.677 1.00 97.81 84 ILE A C 1
ATOM 638 O O . ILE A 1 84 ? 1.185 -12.320 3.892 1.00 97.81 84 ILE A O 1
ATOM 642 N N . ILE A 1 85 ? 2.196 -12.958 1.983 1.00 97.88 85 ILE A N 1
ATOM 643 C CA . ILE A 1 85 ? 3.489 -13.306 2.590 1.00 97.88 85 ILE A CA 1
ATOM 644 C C . ILE A 1 85 ? 4.110 -12.082 3.270 1.00 97.88 85 ILE A C 1
ATOM 646 O O . ILE A 1 85 ? 4.457 -12.131 4.449 1.00 97.88 85 ILE A O 1
ATOM 650 N N . VAL A 1 86 ? 4.215 -10.956 2.562 1.00 97.88 86 VAL A N 1
ATOM 651 C CA . VAL A 1 86 ? 4.820 -9.737 3.121 1.00 97.88 86 VAL A CA 1
ATOM 652 C C . VAL A 1 86 ? 3.972 -9.171 4.256 1.00 97.88 86 VAL A C 1
ATOM 654 O O . VAL A 1 86 ? 4.507 -8.692 5.254 1.00 97.88 86 VAL A O 1
ATOM 657 N N . PHE A 1 87 ? 2.648 -9.252 4.156 1.00 97.12 87 PHE A N 1
ATOM 658 C CA . PHE A 1 87 ? 1.755 -8.795 5.216 1.00 97.12 87 PHE A CA 1
ATOM 659 C C . PHE A 1 87 ? 1.854 -9.678 6.459 1.00 97.12 87 PHE A C 1
ATOM 661 O O . PHE A 1 87 ? 1.839 -9.150 7.569 1.00 97.12 87 PHE A O 1
ATOM 668 N N . ALA A 1 88 ? 2.060 -10.987 6.303 1.00 97.06 88 ALA A N 1
ATOM 669 C CA . ALA A 1 88 ? 2.415 -11.860 7.416 1.00 97.06 88 ALA A CA 1
ATOM 670 C C . ALA A 1 88 ? 3.747 -11.433 8.057 1.00 97.06 88 ALA A C 1
ATOM 672 O O . ALA A 1 88 ? 3.827 -11.329 9.282 1.00 97.06 88 ALA A O 1
ATOM 673 N N . CYS A 1 89 ? 4.760 -11.071 7.261 1.00 97.12 89 CYS A N 1
ATOM 674 C CA . CYS A 1 89 ? 6.005 -10.497 7.783 1.00 97.12 89 CYS A CA 1
ATOM 675 C C . CYS A 1 89 ? 5.765 -9.183 8.545 1.00 97.12 89 CYS A C 1
ATOM 677 O O . CYS A 1 89 ? 6.358 -8.976 9.601 1.00 97.12 89 CYS A O 1
ATOM 679 N N . PHE A 1 90 ? 4.863 -8.312 8.085 1.00 96.88 90 PHE A N 1
ATOM 680 C CA . PHE A 1 90 ? 4.489 -7.102 8.827 1.00 96.88 90 PHE A CA 1
ATOM 681 C C . PHE A 1 90 ? 3.817 -7.414 10.167 1.00 96.88 90 PHE A C 1
ATOM 683 O O . PHE A 1 90 ? 4.088 -6.716 11.142 1.00 96.88 90 PHE A O 1
ATOM 690 N N . ILE A 1 91 ? 3.018 -8.480 10.268 1.00 95.81 91 ILE A N 1
ATOM 691 C CA . ILE A 1 91 ? 2.479 -8.946 11.559 1.00 95.81 91 ILE A CA 1
ATOM 692 C C . ILE A 1 91 ? 3.624 -9.372 12.492 1.00 95.81 91 ILE A C 1
ATOM 694 O O . ILE A 1 91 ? 3.603 -9.040 13.677 1.00 95.81 91 ILE A O 1
ATOM 698 N N . LEU A 1 92 ? 4.658 -10.046 11.972 1.00 95.88 92 LEU A N 1
ATOM 699 C CA . LEU A 1 92 ? 5.849 -10.409 12.754 1.00 95.88 92 LEU A CA 1
ATOM 700 C C . LEU A 1 92 ? 6.655 -9.178 13.190 1.00 95.88 92 LEU A C 1
ATOM 702 O O . LEU A 1 92 ? 7.091 -9.105 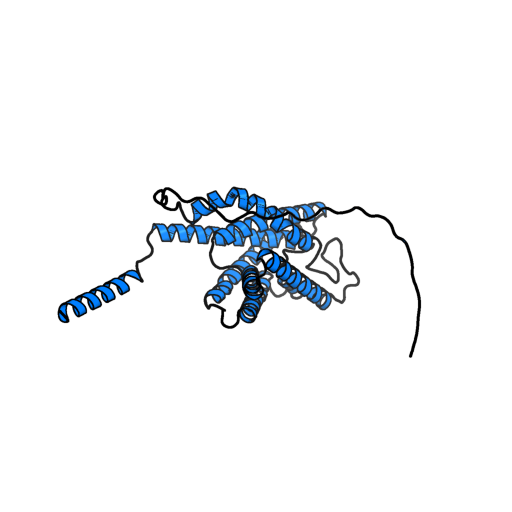14.337 1.00 95.88 92 LEU A O 1
ATOM 706 N N . VAL A 1 93 ? 6.804 -8.176 12.320 1.00 95.38 93 VAL A N 1
ATOM 707 C CA . VAL A 1 93 ? 7.408 -6.882 12.680 1.00 95.38 93 VAL A CA 1
ATOM 708 C C . VAL A 1 93 ? 6.581 -6.200 13.769 1.00 95.38 93 VAL A C 1
ATOM 710 O O . VAL A 1 93 ? 7.132 -5.722 14.758 1.00 95.38 93 VAL A O 1
ATOM 713 N N . GLN A 1 94 ? 5.253 -6.207 13.651 1.00 95.06 94 GLN A N 1
ATOM 714 C CA . GLN A 1 94 ? 4.356 -5.667 14.668 1.00 95.06 94 GLN A CA 1
ATOM 715 C C . GLN A 1 94 ? 4.513 -6.401 16.010 1.00 95.06 94 GLN A C 1
ATOM 717 O O . GLN A 1 94 ? 4.518 -5.755 17.061 1.00 95.06 94 GLN A O 1
ATOM 722 N N . LEU A 1 95 ? 4.674 -7.727 15.985 1.00 94.62 95 LEU A N 1
ATOM 723 C CA . LEU A 1 95 ? 4.973 -8.551 17.158 1.00 94.62 95 LEU A CA 1
ATOM 724 C C . LEU A 1 95 ? 6.321 -8.176 17.781 1.00 94.62 95 LEU A C 1
ATOM 726 O O . LEU A 1 95 ? 6.380 -7.975 18.992 1.00 94.62 95 LEU A O 1
ATOM 730 N N . ALA A 1 96 ? 7.374 -8.016 16.979 1.00 95.31 96 ALA A N 1
ATOM 731 C CA . ALA A 1 96 ? 8.690 -7.598 17.460 1.00 95.31 96 ALA A CA 1
ATOM 732 C C . ALA A 1 96 ? 8.644 -6.204 18.107 1.00 95.31 96 ALA A C 1
ATOM 734 O O . ALA A 1 96 ? 9.191 -6.001 19.191 1.00 95.31 96 ALA A O 1
ATOM 735 N N . ILE A 1 97 ? 7.919 -5.261 17.495 1.00 94.56 97 ILE A N 1
ATOM 736 C CA . ILE A 1 97 ? 7.743 -3.905 18.025 1.00 94.56 97 ILE A CA 1
ATOM 737 C C . ILE A 1 97 ? 6.961 -3.949 19.343 1.00 94.56 97 ILE A C 1
ATOM 739 O O . ILE A 1 97 ? 7.413 -3.386 20.335 1.00 94.56 97 ILE A O 1
ATOM 743 N N . LEU A 1 98 ? 5.802 -4.612 19.420 1.00 93.00 98 LEU A N 1
ATOM 744 C CA . LEU A 1 98 ? 4.959 -4.612 20.632 1.00 93.00 98 LEU A CA 1
ATOM 745 C C . LEU A 1 98 ? 5.459 -5.537 21.745 1.00 93.00 98 LEU A C 1
ATOM 747 O O . LEU A 1 98 ? 5.169 -5.280 22.916 1.00 93.00 98 LEU A O 1
ATOM 751 N N . GLY A 1 99 ? 6.192 -6.599 21.417 1.00 92.50 99 GLY A N 1
ATOM 752 C CA . GLY A 1 99 ? 6.619 -7.628 22.363 1.00 92.50 99 GLY A CA 1
ATOM 753 C C . GLY A 1 99 ? 5.454 -8.118 23.228 1.00 92.50 99 GLY A C 1
ATOM 754 O O . GLY A 1 99 ? 4.433 -8.583 22.727 1.00 92.50 99 GLY A O 1
ATOM 755 N N . ARG A 1 100 ? 5.563 -7.933 24.550 1.00 88.06 100 ARG A N 1
ATOM 756 C CA . ARG A 1 100 ? 4.542 -8.354 25.533 1.00 88.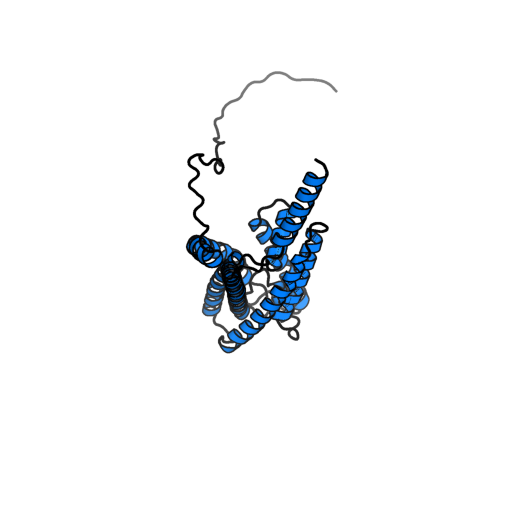06 100 ARG A CA 1
ATOM 757 C C . ARG A 1 100 ? 3.195 -7.630 25.404 1.00 88.06 100 ARG A C 1
ATOM 759 O O . ARG A 1 100 ? 2.213 -8.093 25.969 1.00 88.06 100 ARG A O 1
ATOM 766 N N . GLN A 1 101 ? 3.134 -6.503 24.693 1.00 88.94 101 GLN A N 1
ATOM 767 C CA . GLN A 1 101 ? 1.884 -5.774 24.442 1.00 88.94 101 GLN A CA 1
ATOM 768 C C . GLN A 1 101 ? 1.132 -6.287 23.204 1.00 88.94 101 GLN A C 1
ATOM 770 O O . GLN A 1 101 ? 0.070 -5.756 22.860 1.00 88.94 101 GLN A O 1
ATOM 775 N N . PHE A 1 102 ? 1.673 -7.293 22.510 1.00 90.12 102 PHE A N 1
ATOM 776 C CA . PHE A 1 102 ? 1.026 -7.889 21.353 1.00 90.12 102 PHE A CA 1
ATOM 777 C C . PHE A 1 102 ? -0.197 -8.694 21.787 1.00 90.12 102 PHE A C 1
ATOM 779 O O . PHE A 1 102 ? -0.134 -9.546 22.670 1.00 90.12 102 PHE A O 1
ATOM 786 N N . LYS A 1 103 ? -1.337 -8.400 21.165 1.00 89.12 103 LYS A N 1
ATOM 787 C CA . LYS A 1 103 ? -2.611 -9.041 21.479 1.00 89.12 103 LYS A CA 1
ATOM 788 C C . LYS A 1 103 ? -2.914 -10.118 20.446 1.00 89.12 103 LYS A C 1
ATOM 790 O O . LYS A 1 103 ? -2.734 -9.894 19.253 1.00 89.12 103 LYS A O 1
ATOM 795 N N . TRP A 1 104 ? -3.461 -11.242 20.902 1.00 86.06 104 TRP A N 1
ATOM 796 C CA . TRP A 1 104 ? -3.794 -12.390 20.050 1.00 86.06 104 TRP A CA 1
ATOM 797 C C . TRP A 1 104 ? -4.699 -12.052 18.862 1.00 86.06 104 TRP A C 1
ATOM 799 O O . TRP A 1 104 ? -4.559 -12.655 17.802 1.00 86.06 104 TRP A O 1
ATOM 809 N N . TYR A 1 105 ? -5.585 -11.058 18.990 1.00 85.62 105 TYR A N 1
ATOM 810 C CA . TYR A 1 105 ? -6.473 -10.702 17.886 1.00 85.62 105 TYR A CA 1
ATOM 811 C C . TYR A 1 105 ? -5.738 -10.130 16.663 1.00 85.62 105 TYR A C 1
ATOM 813 O O . TYR A 1 105 ? -6.317 -10.144 15.584 1.00 85.62 105 TYR A O 1
ATOM 821 N N . TYR A 1 106 ? -4.485 -9.660 16.769 1.00 87.19 106 TYR A N 1
ATOM 822 C CA . TYR A 1 106 ? -3.723 -9.218 15.591 1.00 87.19 106 TYR A CA 1
ATOM 823 C C . TYR A 1 106 ? -3.462 -10.361 14.602 1.00 87.19 106 TYR A C 1
ATOM 825 O O . TYR A 1 106 ? -3.262 -10.108 13.423 1.00 87.19 106 TYR A O 1
ATOM 833 N N . ILE A 1 107 ? -3.565 -11.624 15.022 1.00 87.62 107 ILE A N 1
ATOM 834 C CA . ILE A 1 107 ? -3.472 -12.765 14.101 1.00 87.62 107 ILE A CA 1
ATOM 835 C C . ILE A 1 107 ? -4.642 -12.794 13.111 1.00 87.62 107 ILE A C 1
ATOM 837 O O . ILE A 1 107 ? -4.465 -13.221 11.973 1.00 87.62 107 ILE A O 1
ATOM 841 N N . PHE A 1 108 ? -5.812 -12.246 13.466 1.00 90.69 108 PHE A N 1
ATOM 842 C CA . PHE A 1 108 ? -6.919 -12.100 12.514 1.00 90.69 108 PHE A CA 1
ATOM 843 C C . PHE A 1 108 ? -6.579 -11.165 11.343 1.00 90.69 108 PHE A C 1
ATOM 845 O O . PHE A 1 108 ? -7.281 -11.191 10.333 1.00 90.69 108 PHE A O 1
ATOM 852 N N . GLN A 1 109 ? -5.493 -10.383 11.424 1.00 93.31 109 GLN A N 1
ATOM 853 C CA . GLN A 1 109 ? -4.994 -9.617 10.282 1.00 93.31 109 GLN A CA 1
ATOM 854 C C . GLN A 1 109 ? -4.554 -10.533 9.144 1.00 93.31 109 GLN A C 1
ATOM 856 O O . GLN A 1 109 ? -4.589 -10.118 7.991 1.00 93.31 109 GLN A O 1
ATOM 861 N N . LEU A 1 110 ? -4.169 -11.779 9.437 1.00 94.12 110 LEU A N 1
ATOM 862 C CA . LEU A 1 110 ? -3.846 -12.752 8.403 1.00 94.12 110 LEU A CA 1
ATOM 863 C C . LEU A 1 110 ? -5.083 -13.073 7.557 1.00 94.12 110 LEU A C 1
ATOM 865 O O . LEU A 1 110 ? -4.980 -13.105 6.340 1.00 94.12 110 LEU A O 1
ATOM 869 N N . VAL A 1 111 ? -6.264 -13.195 8.173 1.00 93.50 111 VAL A N 1
ATOM 870 C CA . VAL A 1 111 ? -7.526 -13.453 7.456 1.00 93.50 111 VAL A CA 1
ATOM 871 C C . VAL A 1 111 ? -7.861 -12.304 6.504 1.00 93.50 111 VAL A C 1
ATOM 873 O O . VAL A 1 111 ? -8.179 -12.542 5.338 1.00 93.50 111 VAL A O 1
ATOM 876 N N . SER A 1 112 ? -7.759 -11.053 6.968 1.00 93.00 112 SER A N 1
ATOM 877 C CA . SER A 1 112 ? -7.993 -9.894 6.098 1.00 93.00 112 SER A CA 1
ATOM 878 C C . SER A 1 112 ? -6.907 -9.737 5.033 1.00 93.00 112 SER A C 1
ATOM 880 O O . SER A 1 112 ? -7.223 -9.363 3.909 1.00 93.00 112 SER A O 1
ATOM 882 N N . SER A 1 113 ? -5.655 -10.088 5.339 1.00 94.88 113 SER A N 1
ATOM 883 C CA . SER A 1 113 ? -4.553 -10.089 4.367 1.00 94.88 113 SER A CA 1
ATOM 884 C C . SER A 1 113 ? -4.761 -11.134 3.276 1.00 94.88 113 SER A C 1
ATOM 886 O O . SER A 1 113 ? -4.551 -10.830 2.108 1.00 94.88 113 SER A O 1
ATOM 888 N N . THR A 1 114 ? -5.231 -12.333 3.631 1.00 96.88 114 THR A N 1
ATOM 889 C CA . THR A 1 114 ? -5.603 -13.386 2.678 1.00 96.88 114 THR A CA 1
ATOM 890 C C . THR A 1 114 ? -6.730 -12.932 1.763 1.00 96.88 114 THR A C 1
ATOM 892 O O . THR A 1 114 ? -6.598 -13.030 0.545 1.00 96.88 114 THR A O 1
ATOM 895 N N . LEU A 1 115 ? -7.804 -12.369 2.325 1.00 96.62 115 LEU A N 1
ATOM 896 C CA . LEU A 1 115 ? -8.889 -11.799 1.527 1.00 96.62 115 LEU A CA 1
ATOM 897 C C . LEU A 1 115 ? -8.370 -10.699 0.590 1.00 96.62 115 LEU A C 1
ATOM 899 O O . LEU A 1 115 ? -8.662 -10.725 -0.600 1.00 96.62 115 LEU A O 1
ATOM 903 N N . PHE A 1 116 ? -7.568 -9.767 1.104 1.00 97.25 116 PHE A N 1
ATOM 904 C CA . PHE A 1 116 ? -6.995 -8.692 0.301 1.00 97.25 116 PHE A CA 1
ATOM 905 C C . PHE A 1 116 ? -6.086 -9.217 -0.819 1.00 97.25 116 PHE A C 1
ATOM 907 O O . PHE A 1 116 ? -6.191 -8.742 -1.944 1.00 97.25 116 PHE A O 1
ATOM 914 N N . GLY A 1 117 ? -5.261 -10.234 -0.556 1.00 97.31 117 GLY A N 1
ATOM 915 C CA . GLY A 1 117 ? -4.433 -10.885 -1.572 1.00 97.31 117 GLY A CA 1
ATOM 916 C C . GLY A 1 117 ? -5.261 -11.474 -2.716 1.00 97.31 117 GLY A C 1
ATOM 917 O O . GLY A 1 117 ? -4.980 -11.192 -3.878 1.00 97.31 117 GLY A O 1
ATOM 918 N N . PHE A 1 118 ? -6.338 -12.203 -2.407 1.00 97.81 118 PHE A N 1
ATOM 919 C CA . PHE A 1 118 ? -7.251 -12.717 -3.438 1.00 97.81 118 PHE A CA 1
ATOM 920 C C . PHE A 1 118 ? -7.935 -11.603 -4.233 1.00 97.81 118 PHE A C 1
ATOM 922 O O . PHE A 1 118 ? -8.089 -11.725 -5.447 1.00 97.81 118 PHE A O 1
ATOM 929 N N . LEU A 1 119 ? -8.325 -10.508 -3.571 1.00 97.88 119 LEU A N 1
ATOM 930 C CA . LEU A 1 119 ? -8.884 -9.345 -4.260 1.00 97.88 119 LEU A CA 1
ATOM 931 C C . LEU A 1 119 ? -7.860 -8.727 -5.213 1.00 97.88 119 LEU A C 1
ATOM 933 O O . LEU A 1 119 ? -8.229 -8.421 -6.337 1.00 97.88 119 LEU A O 1
ATOM 937 N N . VAL A 1 120 ? -6.592 -8.604 -4.805 1.00 97.50 120 VAL A N 1
ATOM 938 C CA . VAL A 1 120 ? -5.506 -8.085 -5.653 1.00 97.50 120 VAL A CA 1
ATOM 939 C C . VAL A 1 120 ? -5.275 -8.963 -6.883 1.00 97.50 120 VAL A C 1
ATOM 941 O O . VAL A 1 120 ? -5.128 -8.427 -7.979 1.00 97.50 120 VAL A O 1
ATOM 944 N N . ASP A 1 121 ? -5.267 -10.290 -6.745 1.00 97.44 121 ASP A N 1
ATOM 945 C CA . ASP A 1 121 ? -5.155 -11.184 -7.908 1.00 97.44 121 ASP A CA 1
ATOM 946 C C . ASP A 1 121 ? -6.370 -11.063 -8.832 1.00 97.44 121 ASP A C 1
ATOM 948 O O . ASP A 1 121 ? -6.214 -10.935 -10.047 1.00 97.44 121 ASP A O 1
ATOM 952 N N . GLY A 1 122 ? -7.576 -11.019 -8.260 1.00 97.06 122 GLY A N 1
ATOM 953 C CA . GLY A 1 122 ? -8.812 -10.831 -9.016 1.00 97.06 122 GLY A CA 1
ATOM 954 C C . GLY A 1 122 ? -8.847 -9.505 -9.777 1.00 97.06 122 GLY A C 1
ATOM 955 O O . GLY A 1 122 ? -9.195 -9.480 -10.957 1.00 97.06 122 GLY A O 1
ATOM 956 N N . THR A 1 123 ? -8.448 -8.400 -9.144 1.00 97.00 123 THR A N 1
ATOM 957 C CA . THR A 1 123 ? -8.399 -7.087 -9.797 1.00 97.00 123 THR A CA 1
ATOM 958 C C . THR A 1 123 ? -7.254 -7.001 -10.799 1.00 97.00 123 THR A C 1
ATOM 960 O O . THR A 1 123 ? -7.454 -6.439 -11.870 1.00 97.00 123 THR A O 1
ATOM 963 N N . ASN A 1 124 ? -6.092 -7.607 -10.541 1.00 95.44 124 ASN A N 1
ATOM 964 C CA . ASN A 1 124 ? -5.009 -7.679 -11.530 1.00 95.44 124 ASN A CA 1
ATOM 965 C C . ASN A 1 124 ? -5.457 -8.422 -12.792 1.00 95.44 124 ASN A C 1
ATOM 967 O O . ASN A 1 124 ? -5.216 -7.935 -13.893 1.00 95.44 124 ASN A O 1
ATOM 971 N N . ALA A 1 125 ? -6.146 -9.557 -12.639 1.00 95.19 125 ALA A N 1
ATOM 972 C CA . ALA A 1 125 ? -6.711 -10.294 -13.766 1.00 95.19 125 ALA A CA 1
ATOM 973 C C . ALA A 1 125 ? -7.758 -9.456 -14.518 1.00 95.19 125 ALA A C 1
ATOM 975 O O . ALA A 1 125 ? -7.727 -9.386 -15.743 1.00 95.19 125 ALA A O 1
ATOM 976 N N . LEU A 1 126 ? -8.641 -8.766 -13.788 1.00 94.69 126 LEU A N 1
ATOM 977 C CA . LEU A 1 126 ? -9.655 -7.888 -14.371 1.00 94.69 126 LEU A CA 1
ATOM 978 C C . LEU A 1 126 ? -9.022 -6.761 -15.197 1.00 94.69 126 LEU A C 1
ATOM 980 O O . LEU A 1 126 ? -9.347 -6.595 -16.367 1.00 94.69 126 LEU A O 1
ATOM 984 N N . PHE A 1 127 ? -8.095 -5.999 -14.618 1.00 92.44 127 PHE A N 1
ATOM 985 C CA . PHE A 1 127 ? -7.442 -4.891 -15.315 1.00 92.44 127 PHE A CA 1
ATOM 986 C C . PHE A 1 127 ? -6.525 -5.368 -16.443 1.00 92.44 127 PHE A C 1
ATOM 988 O O . PHE A 1 127 ? -6.433 -4.678 -17.453 1.00 92.44 127 PHE A O 1
ATOM 995 N N . GLY A 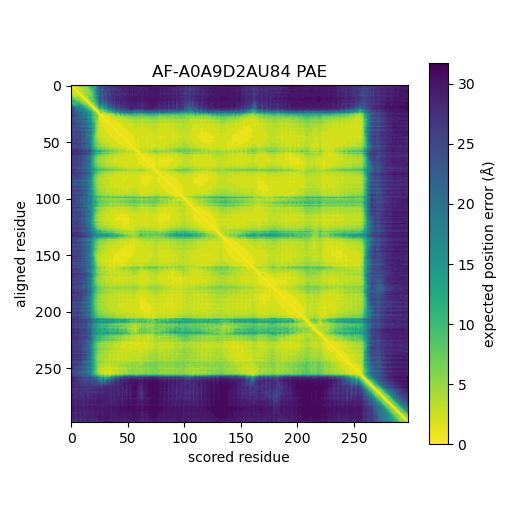1 128 ? -5.926 -6.557 -16.330 1.00 89.19 128 GLY A N 1
ATOM 996 C CA . GLY A 1 128 ? -5.160 -7.182 -17.412 1.00 89.19 128 GLY A CA 1
ATOM 997 C C . GLY A 1 128 ? -5.998 -7.560 -18.639 1.00 89.19 128 GLY A C 1
ATOM 998 O O . GLY A 1 128 ? -5.449 -7.661 -19.730 1.00 89.19 128 GLY A O 1
ATOM 999 N N . LEU A 1 129 ? -7.318 -7.733 -18.491 1.00 90.88 129 LEU A N 1
ATOM 1000 C CA . LEU A 1 129 ? -8.239 -7.971 -19.612 1.00 90.88 129 LEU A CA 1
ATOM 1001 C C . LEU A 1 129 ? -8.661 -6.675 -20.320 1.00 90.88 129 LEU A C 1
ATOM 1003 O O . LEU A 1 129 ? -8.934 -6.694 -21.517 1.0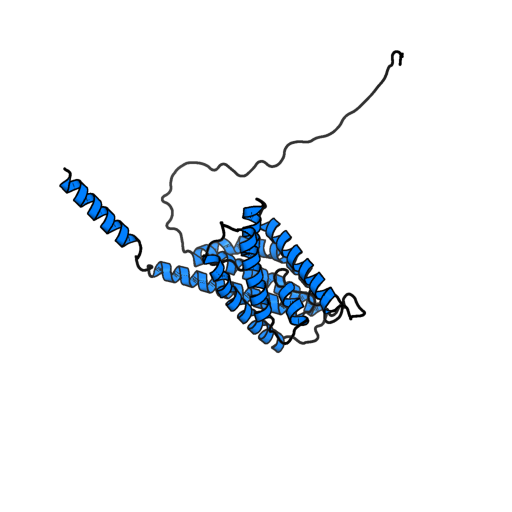0 90.88 129 LEU A O 1
ATOM 1007 N N . PHE A 1 130 ? -8.757 -5.565 -19.582 1.00 89.12 130 PHE A N 1
ATOM 1008 C CA . PHE A 1 130 ? -9.296 -4.301 -20.099 1.00 89.12 130 PHE A CA 1
ATOM 1009 C C . PHE A 1 130 ? -8.231 -3.289 -20.521 1.00 89.12 130 PHE A C 1
ATOM 1011 O O . PHE A 1 130 ? -8.499 -2.456 -21.387 1.00 89.12 130 PHE A O 1
ATOM 1018 N N . LEU A 1 131 ? -7.054 -3.309 -19.894 1.00 89.31 131 LEU A N 1
ATOM 1019 C CA . LEU A 1 131 ? -5.987 -2.356 -20.178 1.00 89.31 131 LEU A CA 1
ATOM 1020 C C . LEU A 1 131 ? -4.995 -2.943 -21.185 1.00 89.31 131 LEU A C 1
ATOM 1022 O O . LEU A 1 131 ? -4.612 -4.107 -21.062 1.00 89.31 131 LEU A O 1
ATOM 1026 N N . PRO A 1 132 ? -4.533 -2.144 -22.163 1.00 84.69 132 PRO A N 1
ATOM 1027 C CA . PRO A 1 132 ? -3.494 -2.589 -23.075 1.00 84.69 132 PRO A CA 1
ATOM 1028 C C . PRO A 1 132 ? -2.178 -2.810 -22.315 1.00 84.69 132 PRO A C 1
ATOM 1030 O O . PRO A 1 132 ? -1.877 -2.097 -21.351 1.00 84.69 132 PRO A O 1
ATOM 1033 N N . ALA A 1 133 ? -1.393 -3.792 -22.769 1.00 78.19 133 ALA A N 1
ATOM 1034 C CA . ALA A 1 133 ? -0.073 -4.085 -22.209 1.00 78.19 133 ALA A CA 1
ATOM 1035 C C . ALA A 1 133 ? 0.877 -2.888 -22.373 1.00 78.19 133 ALA A C 1
ATOM 1037 O O . ALA A 1 133 ? 1.527 -2.473 -21.417 1.00 78.19 133 ALA A O 1
ATOM 1038 N N . GLU A 1 134 ? 0.868 -2.284 -23.563 1.00 82.50 134 GLU A N 1
ATOM 1039 C CA . GLU A 1 134 ? 1.593 -1.053 -23.860 1.00 82.50 134 GLU A CA 1
ATOM 1040 C C . GLU A 1 134 ? 0.654 0.148 -23.753 1.00 82.50 134 GLU A C 1
ATOM 1042 O O . GLU A 1 134 ? -0.345 0.259 -24.469 1.00 82.50 134 GLU A O 1
ATOM 1047 N N . GLN A 1 135 ? 0.964 1.055 -22.832 1.00 86.88 135 GLN A N 1
ATOM 1048 C CA . GLN A 1 135 ? 0.147 2.231 -22.543 1.00 86.88 135 GLN A CA 1
ATOM 1049 C C . GLN A 1 135 ? 0.905 3.495 -22.920 1.00 86.88 135 GLN A C 1
ATOM 1051 O O . GLN A 1 135 ? 2.052 3.690 -22.519 1.00 86.88 135 GLN A O 1
ATOM 1056 N N . ALA A 1 136 ? 0.229 4.405 -23.616 1.00 91.19 136 ALA A N 1
ATOM 1057 C CA . ALA A 1 136 ? 0.756 5.742 -23.835 1.00 91.19 136 ALA A CA 1
ATOM 1058 C C . ALA A 1 136 ? 0.967 6.476 -22.497 1.00 91.19 136 ALA A C 1
ATOM 1060 O O . ALA A 1 136 ? 0.209 6.299 -21.541 1.00 91.19 136 ALA A O 1
ATOM 1061 N N . VAL A 1 137 ? 1.964 7.362 -22.449 1.00 91.56 137 VAL A N 1
ATOM 1062 C CA . VAL A 1 137 ? 2.354 8.111 -21.239 1.00 91.56 137 VAL A CA 1
ATOM 1063 C C . VAL A 1 137 ? 1.174 8.855 -20.597 1.00 91.56 137 VAL A C 1
ATOM 1065 O O . VAL A 1 137 ? 1.010 8.825 -19.379 1.00 91.56 137 VAL A O 1
ATOM 1068 N N . TRP A 1 138 ? 0.306 9.478 -21.401 1.00 92.31 138 TRP A N 1
ATOM 1069 C CA . TRP A 1 138 ? -0.870 10.196 -20.892 1.00 92.31 138 TRP A CA 1
ATOM 1070 C C . TRP A 1 138 ? -1.861 9.268 -20.169 1.00 92.31 138 TRP A C 1
ATOM 1072 O O . TRP A 1 138 ? -2.452 9.664 -19.163 1.00 92.31 138 TRP A O 1
ATOM 1082 N N . LEU A 1 139 ? -2.009 8.021 -20.633 1.00 93.00 139 LEU A N 1
ATOM 1083 C CA . LEU A 1 139 ? -2.876 7.025 -20.009 1.00 93.00 139 LEU A CA 1
ATOM 1084 C C . LEU A 1 139 ? -2.269 6.532 -18.690 1.00 93.00 139 LEU A C 1
ATOM 1086 O O . LEU A 1 139 ? -2.994 6.408 -17.705 1.00 93.00 139 LEU A O 1
ATOM 1090 N N . LYS A 1 140 ? -0.942 6.344 -18.631 1.00 93.88 140 LYS A N 1
ATOM 1091 C CA . LYS A 1 140 ? -0.225 6.014 -17.384 1.00 93.88 140 LYS A CA 1
ATOM 1092 C C . LYS A 1 140 ? -0.447 7.092 -16.315 1.00 93.88 140 LYS A C 1
ATOM 1094 O O . LYS A 1 140 ? -0.799 6.770 -15.182 1.00 93.88 140 LYS A O 1
ATOM 1099 N N . ILE A 1 141 ? -0.330 8.371 -16.685 1.00 94.44 141 ILE A N 1
ATOM 1100 C CA . ILE A 1 141 ? -0.607 9.505 -15.782 1.00 94.44 141 ILE A CA 1
ATOM 1101 C C . ILE A 1 141 ? -2.055 9.461 -15.280 1.00 94.44 141 ILE A C 1
ATOM 1103 O O . ILE A 1 141 ? -2.293 9.572 -14.075 1.00 94.44 141 ILE A O 1
ATOM 1107 N N . LEU A 1 142 ? -3.020 9.260 -16.184 1.00 95.44 142 LEU A N 1
ATOM 1108 C CA . LEU A 1 142 ? -4.438 9.177 -15.833 1.00 95.44 142 LEU A CA 1
ATOM 1109 C C . LEU A 1 142 ? -4.720 8.020 -14.863 1.00 95.44 142 LEU A C 1
ATOM 1111 O O . LEU A 1 142 ? -5.442 8.205 -13.885 1.00 95.44 142 LEU A O 1
ATOM 1115 N N . LEU A 1 143 ? -4.127 6.847 -15.093 1.00 95.50 143 LEU A N 1
ATOM 1116 C CA . LEU A 1 143 ? -4.284 5.669 -14.236 1.00 95.50 143 LEU A CA 1
ATOM 1117 C C . LEU A 1 143 ? -3.640 5.858 -12.857 1.00 95.50 143 LEU A C 1
ATOM 1119 O O . LEU A 1 143 ? -4.233 5.457 -11.854 1.00 95.50 143 LEU A O 1
ATOM 1123 N N . ILE A 1 144 ? -2.479 6.514 -12.759 1.00 95.94 144 ILE A N 1
ATOM 1124 C CA . ILE A 1 144 ? -1.867 6.872 -11.466 1.00 95.94 144 ILE A CA 1
ATOM 1125 C C . ILE A 1 144 ? -2.736 7.882 -10.701 1.00 95.94 144 ILE A C 1
ATOM 1127 O O . ILE A 1 144 ? -2.967 7.722 -9.500 1.00 95.94 144 ILE A O 1
ATOM 1131 N N . ALA A 1 145 ? -3.277 8.895 -11.380 1.00 96.31 145 ALA A N 1
ATOM 1132 C CA . ALA A 1 145 ? -4.175 9.862 -10.752 1.00 96.31 145 ALA A CA 1
ATOM 1133 C C . ALA A 1 145 ? -5.473 9.191 -10.266 1.00 96.31 145 ALA A C 1
ATOM 1135 O O . ALA A 1 145 ? -5.859 9.342 -9.105 1.00 96.31 145 ALA A O 1
ATOM 1136 N N . ALA A 1 146 ? -6.110 8.389 -11.122 1.00 96.62 146 ALA A N 1
ATOM 1137 C CA . ALA A 1 146 ? -7.335 7.671 -10.790 1.00 96.62 146 ALA A CA 1
ATOM 1138 C C . ALA A 1 146 ? -7.115 6.653 -9.661 1.00 96.62 146 ALA A C 1
ATOM 1140 O O . ALA A 1 146 ? -7.888 6.618 -8.704 1.00 96.62 146 ALA A O 1
ATOM 1141 N N . SER A 1 147 ? -6.031 5.873 -9.713 1.00 96.94 147 SER A N 1
ATOM 1142 C CA . SER A 1 147 ? -5.686 4.922 -8.650 1.00 96.94 147 SER A CA 1
ATOM 1143 C C . SER A 1 147 ? -5.439 5.610 -7.312 1.00 96.94 147 SER A C 1
ATOM 1145 O O . SER A 1 147 ? -5.908 5.110 -6.296 1.00 96.94 147 SER A O 1
ATOM 1147 N N . THR A 1 148 ? -4.789 6.777 -7.290 1.00 96.81 148 THR A N 1
ATOM 1148 C CA . THR A 1 148 ? -4.584 7.566 -6.063 1.00 96.81 148 THR A CA 1
ATOM 1149 C C . THR A 1 148 ? -5.919 7.906 -5.393 1.00 96.81 148 THR A C 1
ATOM 1151 O O . THR A 1 148 ? -6.072 7.715 -4.184 1.00 96.81 148 THR A O 1
ATOM 1154 N N . VAL A 1 149 ? -6.909 8.352 -6.174 1.00 97.44 149 VAL A N 1
ATOM 1155 C CA . VAL A 1 149 ? -8.258 8.659 -5.670 1.00 97.44 149 VAL A CA 1
ATOM 1156 C C . VAL A 1 149 ? -8.967 7.398 -5.184 1.00 97.44 149 VAL A C 1
ATOM 1158 O O . VAL A 1 149 ? -9.509 7.382 -4.080 1.00 97.44 149 VAL A O 1
ATOM 1161 N N . VAL A 1 150 ? -8.926 6.324 -5.972 1.00 97.88 150 VAL A N 1
ATOM 1162 C CA . VAL A 1 150 ? -9.573 5.046 -5.642 1.00 97.88 150 VAL A CA 1
ATOM 1163 C C . VAL A 1 150 ? -8.978 4.427 -4.370 1.00 97.88 150 VAL A C 1
ATOM 1165 O O . VAL A 1 150 ? -9.732 3.994 -3.497 1.00 97.88 150 VAL A O 1
ATOM 1168 N N . ILE A 1 151 ? -7.650 4.454 -4.209 1.00 97.38 151 ILE A N 1
ATOM 1169 C CA . ILE A 1 151 ? -6.953 4.007 -2.993 1.00 97.38 151 ILE A CA 1
ATOM 1170 C C . ILE A 1 151 ? -7.393 4.850 -1.796 1.00 97.38 151 ILE A C 1
ATOM 1172 O O . ILE A 1 151 ? -7.747 4.285 -0.765 1.00 97.38 151 ILE A O 1
ATOM 1176 N N . ALA A 1 152 ? -7.416 6.181 -1.918 1.00 96.69 152 ALA A N 1
ATOM 1177 C CA . ALA A 1 152 ? -7.823 7.064 -0.825 1.00 96.69 152 ALA A CA 1
ATOM 1178 C C . ALA A 1 152 ? -9.280 6.817 -0.388 1.00 96.69 152 ALA A C 1
ATOM 1180 O O . ALA A 1 152 ? -9.552 6.702 0.808 1.00 96.69 152 ALA A O 1
ATOM 1181 N N . CYS A 1 153 ? -10.204 6.668 -1.344 1.00 97.44 153 CYS A N 1
ATOM 1182 C CA . CYS A 1 153 ? -11.595 6.288 -1.081 1.00 97.44 153 CYS A CA 1
ATOM 1183 C C . CYS A 1 153 ? -11.692 4.927 -0.381 1.00 97.44 153 CYS A C 1
ATOM 1185 O O . CYS A 1 153 ? -12.430 4.779 0.594 1.00 97.44 153 CYS A O 1
ATOM 1187 N N . GLY A 1 154 ? -10.936 3.941 -0.867 1.00 97.12 154 GLY A N 1
ATOM 1188 C CA . GLY A 1 154 ? -10.896 2.601 -0.299 1.00 97.12 154 GLY A CA 1
ATOM 1189 C C . GLY A 1 154 ? -10.384 2.595 1.138 1.00 97.12 154 GLY A C 1
ATOM 1190 O O . GLY A 1 154 ? -11.058 2.048 2.007 1.00 97.12 154 GLY A O 1
ATOM 1191 N N . ILE A 1 155 ? -9.256 3.267 1.410 1.00 95.06 155 ILE A N 1
ATOM 1192 C CA . ILE A 1 155 ? -8.686 3.418 2.760 1.00 95.06 155 ILE A CA 1
ATOM 1193 C C . ILE A 1 155 ? -9.694 4.085 3.696 1.00 95.06 155 ILE A C 1
ATOM 1195 O O . ILE A 1 155 ? -9.923 3.576 4.791 1.00 95.06 155 ILE A O 1
ATOM 1199 N N . PHE 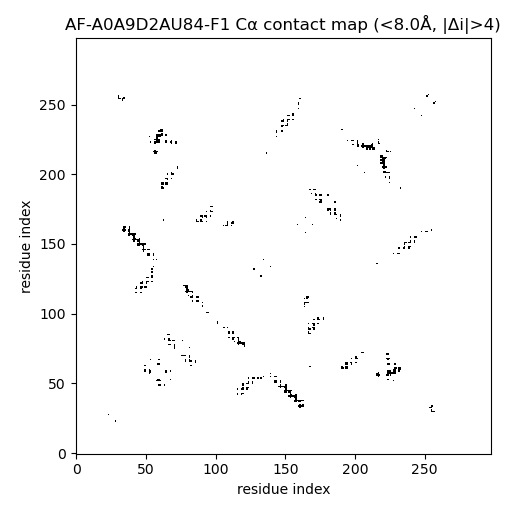A 1 156 ? -10.330 5.179 3.272 1.00 95.94 156 PHE A N 1
ATOM 1200 C CA . PHE A 1 156 ? -11.346 5.862 4.074 1.00 95.94 156 PHE A CA 1
ATOM 1201 C C . PHE A 1 156 ? -12.495 4.919 4.466 1.00 95.94 156 PHE A C 1
ATOM 1203 O O . PHE A 1 156 ? -12.812 4.785 5.649 1.00 95.94 156 PHE A O 1
ATOM 1210 N N . LEU A 1 157 ? -13.081 4.218 3.492 1.00 95.88 157 LEU A N 1
ATOM 1211 C CA . LEU A 1 157 ? -14.212 3.322 3.730 1.00 95.88 157 LEU A CA 1
ATOM 1212 C C . LEU A 1 157 ? -13.834 2.131 4.626 1.00 95.88 157 LEU A C 1
ATOM 1214 O O . LEU A 1 157 ? -14.590 1.760 5.526 1.00 95.88 157 LEU A O 1
ATOM 1218 N N . TYR A 1 158 ? -12.653 1.551 4.400 1.00 94.69 158 TYR A N 1
ATOM 1219 C CA . TYR A 1 158 ? -12.152 0.431 5.191 1.00 94.69 158 TYR A CA 1
ATOM 1220 C C . TYR A 1 158 ? -11.845 0.843 6.644 1.00 94.69 158 TYR A C 1
ATOM 1222 O O . TYR A 1 158 ? -12.216 0.112 7.567 1.00 94.69 158 TYR A O 1
ATOM 1230 N N . LEU A 1 159 ? -11.245 2.022 6.866 1.00 93.06 159 LEU A N 1
ATOM 1231 C CA . LEU A 1 159 ? -10.935 2.527 8.208 1.00 93.06 159 LEU A CA 1
ATOM 1232 C C . LEU A 1 159 ? -12.207 2.843 9.002 1.00 93.06 159 LEU A C 1
ATOM 1234 O O . LEU A 1 159 ? -12.304 2.459 10.167 1.00 93.06 159 LEU A O 1
ATOM 1238 N N . GLU A 1 160 ? -13.208 3.472 8.381 1.00 91.62 160 GLU A N 1
ATOM 1239 C CA . GLU A 1 160 ? -14.479 3.786 9.055 1.00 91.62 160 GLU A CA 1
ATOM 1240 C C . GLU A 1 160 ? -15.313 2.532 9.373 1.00 91.62 160 GLU A C 1
ATOM 1242 O O . GLU A 1 160 ? -16.085 2.518 10.338 1.00 91.62 160 GLU A O 1
ATOM 1247 N N . GLY A 1 161 ? -15.100 1.427 8.647 1.00 89.38 161 GLY A N 1
ATOM 1248 C CA . GLY A 1 161 ? -15.624 0.107 9.019 1.00 89.38 161 GLY A CA 1
ATOM 1249 C C . GLY A 1 161 ? -15.197 -0.332 10.430 1.00 89.38 161 GLY A C 1
ATOM 1250 O O . GLY A 1 161 ? -15.919 -1.081 11.098 1.00 89.38 161 GLY A O 1
ATOM 1251 N N . GLY A 1 162 ? -14.056 0.166 10.921 1.00 88.06 162 GLY A N 1
ATOM 1252 C CA . GLY A 1 162 ? -13.600 0.000 12.303 1.00 88.06 162 GLY A CA 1
ATOM 1253 C C . GLY A 1 162 ? -13.406 -1.458 12.719 1.00 88.06 162 GLY A C 1
ATOM 1254 O O . GLY A 1 162 ? -13.638 -1.796 13.879 1.00 88.06 162 GLY A O 1
ATOM 1255 N N . LEU A 1 163 ? -13.096 -2.342 11.767 1.00 90.38 163 LEU A N 1
ATOM 1256 C CA . LEU A 1 163 ? -12.745 -3.735 12.044 1.00 90.38 163 LEU A CA 1
ATOM 1257 C C . LEU A 1 163 ? -11.235 -3.833 12.298 1.00 90.38 163 LEU A C 1
ATOM 1259 O O . LEU A 1 163 ? -10.644 -2.962 12.933 1.00 90.38 163 LEU A O 1
ATOM 1263 N N . ILE A 1 164 ? -10.600 -4.914 11.853 1.00 91.31 164 ILE A N 1
ATOM 1264 C CA . ILE A 1 164 ? -9.182 -5.121 12.092 1.00 91.31 164 ILE A CA 1
ATOM 1265 C C . ILE A 1 164 ? -8.323 -4.353 11.090 1.00 91.31 164 ILE A C 1
ATOM 1267 O O . ILE A 1 164 ? -8.563 -4.392 9.884 1.00 91.31 164 ILE A O 1
ATOM 1271 N N . ASN A 1 165 ? -7.286 -3.683 11.587 1.00 91.31 165 ASN A N 1
ATOM 1272 C CA . ASN A 1 165 ? -6.382 -2.947 10.721 1.00 91.31 165 ASN A CA 1
ATOM 1273 C C . ASN A 1 165 ? -5.544 -3.903 9.857 1.00 91.31 165 ASN A C 1
ATOM 1275 O O . ASN A 1 165 ? -4.978 -4.848 10.393 1.00 91.31 165 ASN A O 1
ATOM 1279 N N . MET A 1 166 ? -5.397 -3.644 8.561 1.00 92.62 166 MET A N 1
ATOM 1280 C CA . MET A 1 166 ? -4.414 -4.271 7.684 1.00 92.62 166 MET A CA 1
ATOM 1281 C C . MET A 1 166 ? -3.001 -4.127 8.273 1.00 92.62 166 MET A C 1
ATOM 1283 O O . MET A 1 166 ? -2.715 -3.119 8.930 1.00 92.62 166 MET A O 1
ATOM 1287 N N . PRO A 1 167 ? -2.095 -5.091 8.034 1.00 94.19 167 PRO A N 1
ATOM 1288 C CA . PRO A 1 167 ? -0.795 -5.130 8.707 1.00 94.19 167 PRO A CA 1
ATOM 1289 C C . PRO A 1 167 ? 0.049 -3.860 8.595 1.00 94.19 167 PRO A C 1
ATOM 1291 O O . PRO A 1 167 ? 0.645 -3.460 9.589 1.00 94.19 167 PRO A O 1
ATOM 1294 N N . GLY A 1 168 ? 0.047 -3.162 7.452 1.00 93.25 168 GLY A N 1
ATOM 1295 C CA . GLY A 1 168 ? 0.777 -1.891 7.317 1.00 93.25 168 GLY A CA 1
ATOM 1296 C C . GLY A 1 168 ? 0.288 -0.791 8.275 1.00 93.25 168 GLY A C 1
ATOM 1297 O O . GLY A 1 168 ? 1.088 -0.083 8.890 1.00 93.25 168 GLY A O 1
ATOM 1298 N N . GLU A 1 169 ? -1.027 -0.694 8.482 1.00 93.19 169 GLU A N 1
ATOM 1299 C CA . GLU A 1 169 ? -1.616 0.208 9.483 1.00 93.19 169 GLU A CA 1
ATOM 1300 C C . GLU A 1 169 ? -1.361 -0.304 10.910 1.00 93.19 169 GLU A C 1
ATOM 1302 O O . GLU A 1 169 ? -1.124 0.476 11.833 1.00 93.19 169 GLU A O 1
ATOM 1307 N N . GLY A 1 170 ? -1.347 -1.627 11.097 1.00 93.88 170 GLY A N 1
ATOM 1308 C CA . GLY A 1 170 ? -0.981 -2.276 12.356 1.00 93.88 170 GLY A CA 1
ATOM 1309 C C . GLY A 1 170 ? 0.435 -1.925 12.821 1.00 93.88 170 GLY A C 1
ATOM 1310 O O . GLY A 1 170 ? 0.614 -1.496 13.963 1.00 93.88 170 GLY A O 1
ATOM 1311 N N . VAL A 1 171 ? 1.426 -2.030 11.929 1.00 96.38 171 VAL A N 1
ATOM 1312 C CA . VAL A 1 171 ? 2.823 -1.635 12.186 1.00 96.38 171 VAL A CA 1
ATOM 1313 C C . VAL A 1 171 ? 2.919 -0.141 12.484 1.00 96.38 171 VAL A C 1
ATOM 1315 O O . VAL A 1 171 ? 3.593 0.258 13.432 1.00 96.38 171 VAL A O 1
ATOM 1318 N N . THR A 1 172 ? 2.194 0.690 11.738 1.00 96.00 172 THR A N 1
ATOM 1319 C CA . THR A 1 172 ? 2.167 2.143 11.951 1.00 96.00 172 THR A CA 1
ATOM 1320 C C . THR A 1 172 ? 1.657 2.509 13.350 1.00 96.00 172 THR A C 1
ATOM 1322 O O . THR A 1 172 ? 2.293 3.279 14.075 1.00 96.00 172 THR A O 1
ATOM 1325 N N . VAL A 1 173 ? 0.530 1.924 13.770 1.00 94.56 173 VAL A N 1
ATOM 1326 C CA . VAL A 1 173 ? -0.036 2.130 15.115 1.00 94.56 173 VAL A CA 1
ATOM 1327 C C . VAL A 1 173 ? 0.892 1.570 16.193 1.00 94.56 173 VAL A C 1
ATOM 1329 O O . VAL A 1 173 ? 1.027 2.159 17.266 1.00 94.56 173 VAL A O 1
ATOM 1332 N N . ALA A 1 174 ? 1.549 0.444 15.925 1.00 95.25 174 ALA A N 1
ATOM 1333 C CA . ALA A 1 174 ? 2.529 -0.143 16.826 1.00 95.25 174 ALA A CA 1
ATOM 1334 C C . ALA A 1 174 ? 3.743 0.761 17.054 1.00 95.25 174 ALA A C 1
ATOM 1336 O O . ALA A 1 174 ? 4.154 0.968 18.198 1.00 95.25 174 ALA A O 1
ATOM 1337 N N . LEU A 1 175 ? 4.275 1.335 15.977 1.00 95.75 175 LEU A N 1
ATOM 1338 C CA . LEU A 1 175 ? 5.392 2.267 16.028 1.00 95.75 175 LEU A CA 1
ATOM 1339 C C . LEU A 1 175 ? 5.011 3.541 16.785 1.00 95.75 175 LEU A C 1
ATOM 1341 O O . LEU A 1 175 ? 5.769 3.984 17.644 1.00 95.75 175 LEU A O 1
ATOM 1345 N N . SER A 1 176 ? 3.814 4.082 16.540 1.00 96.62 176 SER A N 1
ATOM 1346 C CA . SER A 1 176 ? 3.291 5.246 17.269 1.00 96.62 176 SER A CA 1
ATOM 1347 C C . SER A 1 176 ? 3.202 4.980 18.772 1.00 96.62 176 SER A C 1
ATOM 1349 O O . SER A 1 176 ? 3.685 5.780 19.568 1.00 96.62 176 SER A O 1
ATOM 1351 N N . LYS A 1 177 ? 2.705 3.805 19.180 1.00 94.38 177 LYS A N 1
ATOM 1352 C CA . LYS A 1 177 ? 2.653 3.409 20.599 1.00 94.38 177 LYS A CA 1
ATOM 1353 C C . LYS A 1 177 ? 4.026 3.273 21.249 1.00 94.38 177 LYS A C 1
ATOM 1355 O O . LYS A 1 177 ? 4.154 3.545 22.437 1.00 94.38 177 LYS A O 1
ATOM 1360 N N . ARG A 1 178 ? 5.036 2.818 20.505 1.00 94.62 178 ARG A N 1
ATOM 1361 C CA . ARG A 1 178 ? 6.396 2.637 21.035 1.00 94.62 178 ARG A CA 1
ATOM 1362 C C . ARG A 1 178 ? 7.220 3.914 21.068 1.00 94.62 178 ARG A C 1
ATOM 1364 O O . ARG A 1 178 ? 8.025 4.066 21.975 1.00 94.62 178 ARG A O 1
ATOM 1371 N N . THR A 1 179 ? 7.040 4.795 20.091 1.00 94.31 179 THR A N 1
ATOM 1372 C CA . THR A 1 179 ? 7.853 6.013 19.934 1.00 94.31 179 THR A CA 1
ATOM 1373 C C . THR A 1 179 ? 7.195 7.259 20.521 1.00 94.31 179 THR A C 1
ATOM 1375 O O . THR A 1 179 ? 7.880 8.248 20.749 1.00 94.31 179 THR A O 1
ATOM 1378 N N . GLY A 1 180 ? 5.875 7.247 20.736 1.00 94.00 180 GLY A N 1
ATOM 1379 C CA . GLY A 1 180 ? 5.104 8.432 21.122 1.00 94.00 180 GLY A CA 1
ATOM 1380 C C . GLY A 1 180 ? 4.843 9.412 19.970 1.00 94.00 180 GLY A C 1
ATOM 1381 O O . GLY A 1 180 ? 4.206 10.442 20.173 1.00 94.00 180 GLY A O 1
ATOM 1382 N N . LEU A 1 181 ? 5.303 9.107 18.751 1.00 95.38 181 LEU A N 1
ATOM 1383 C CA . LEU A 1 181 ? 5.079 9.944 17.573 1.00 95.38 181 LEU A CA 1
ATOM 1384 C C . LEU A 1 181 ? 3.634 9.832 17.064 1.00 95.38 181 LEU A C 1
ATOM 1386 O O . LEU A 1 181 ? 2.942 8.830 17.274 1.00 95.38 181 LEU A O 1
ATOM 1390 N N . LYS A 1 182 ? 3.186 10.854 16.325 1.00 95.44 182 LYS A N 1
ATOM 1391 C CA . LYS A 1 182 ? 1.874 10.860 15.659 1.00 95.44 182 LYS A CA 1
ATOM 1392 C C . LYS A 1 182 ? 1.774 9.696 14.667 1.00 95.44 182 LYS A C 1
ATOM 1394 O O . LYS A 1 182 ? 2.712 9.440 13.914 1.00 95.44 182 LYS A O 1
ATOM 1399 N N . VAL A 1 183 ? 0.603 9.056 14.595 1.00 91.38 183 VAL A N 1
ATOM 1400 C CA . VAL A 1 183 ? 0.324 7.936 13.670 1.00 91.38 183 VAL A CA 1
ATOM 1401 C C . VAL A 1 183 ? 0.657 8.306 12.220 1.00 91.38 183 VAL A C 1
ATOM 1403 O O . VAL A 1 183 ? 1.285 7.520 11.519 1.00 91.38 183 VAL A O 1
ATOM 1406 N N . SER A 1 184 ? 0.328 9.527 11.786 1.00 89.06 184 SER A N 1
ATOM 1407 C CA . SER A 1 184 ? 0.659 10.023 10.444 1.00 89.06 184 SER A CA 1
ATOM 1408 C C . SER A 1 184 ? 2.167 10.089 10.177 1.00 89.06 184 SER A C 1
ATOM 1410 O O . SER A 1 184 ? 2.607 9.794 9.073 1.00 89.06 184 SER A O 1
ATOM 1412 N N . THR A 1 185 ? 2.973 10.445 11.179 1.00 93.75 185 THR A N 1
ATOM 1413 C CA . THR A 1 185 ? 4.439 10.481 11.062 1.00 93.75 185 THR A CA 1
ATOM 1414 C C . THR A 1 185 ? 5.009 9.068 11.021 1.00 93.75 185 THR A C 1
ATOM 1416 O O . THR A 1 185 ? 5.837 8.762 10.168 1.00 93.75 185 THR A O 1
ATOM 1419 N N . CYS A 1 186 ? 4.518 8.172 11.883 1.00 96.00 186 CYS A N 1
ATOM 1420 C CA . CYS A 1 186 ? 4.887 6.757 11.842 1.00 96.00 186 CYS A CA 1
ATOM 1421 C C . CYS A 1 186 ? 4.540 6.109 10.500 1.00 96.00 186 CYS A C 1
ATOM 1423 O O . CYS A 1 186 ? 5.298 5.267 10.029 1.00 96.00 186 CYS A O 1
ATOM 1425 N N . LYS A 1 187 ? 3.434 6.529 9.872 1.00 94.62 187 LYS A N 1
ATOM 1426 C CA . LYS A 1 187 ? 3.009 6.030 8.563 1.00 94.62 187 LYS A CA 1
ATOM 1427 C C . LYS A 1 187 ? 4.029 6.383 7.491 1.00 94.62 187 LYS A C 1
ATOM 1429 O O . LYS A 1 187 ? 4.436 5.511 6.735 1.00 94.62 187 LYS A O 1
ATOM 1434 N N . ILE A 1 188 ? 4.490 7.634 7.485 1.00 94.62 188 ILE A N 1
ATOM 1435 C CA . ILE A 1 188 ? 5.531 8.103 6.564 1.00 94.62 188 ILE A CA 1
ATOM 1436 C C . ILE A 1 188 ? 6.826 7.311 6.777 1.00 94.62 188 ILE A C 1
ATOM 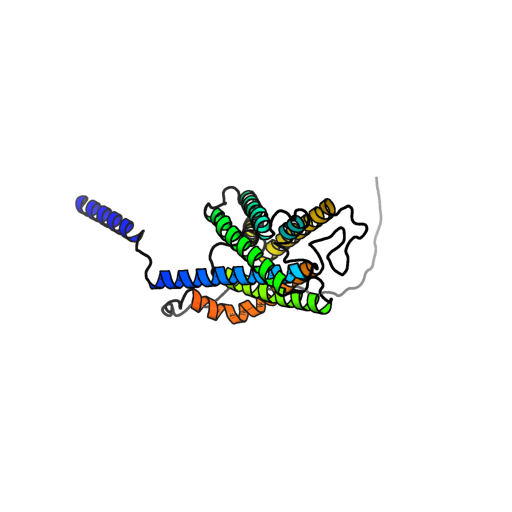1438 O O . ILE A 1 188 ? 7.392 6.813 5.811 1.00 94.62 188 ILE A O 1
ATOM 1442 N N . ILE A 1 189 ? 7.271 7.135 8.028 1.00 96.06 189 ILE A N 1
ATOM 1443 C CA . ILE A 1 189 ? 8.487 6.360 8.342 1.00 96.06 189 ILE A CA 1
ATOM 1444 C C . ILE A 1 189 ? 8.362 4.920 7.833 1.00 96.06 189 ILE A C 1
ATOM 1446 O O . ILE A 1 189 ? 9.284 4.400 7.203 1.00 96.06 189 ILE A O 1
ATOM 1450 N N . PHE A 1 190 ? 7.221 4.281 8.092 1.00 96.25 190 PHE A N 1
ATOM 1451 C CA . PHE A 1 190 ? 6.950 2.922 7.641 1.00 96.25 190 PHE A CA 1
ATOM 1452 C C . PHE A 1 190 ? 6.947 2.828 6.111 1.00 96.25 190 PHE A C 1
ATOM 1454 O O . PHE A 1 190 ? 7.666 2.002 5.556 1.00 96.25 190 PHE A O 1
ATOM 1461 N N . ASP A 1 191 ? 6.212 3.703 5.425 1.00 95.75 191 ASP A N 1
ATOM 1462 C CA . ASP A 1 191 ? 6.112 3.699 3.963 1.00 95.75 191 ASP A CA 1
ATOM 1463 C C . ASP A 1 191 ? 7.467 3.963 3.295 1.00 95.75 191 ASP A C 1
ATOM 1465 O O . ASP A 1 191 ? 7.834 3.245 2.366 1.00 95.75 191 ASP A O 1
ATOM 1469 N N . VAL A 1 192 ? 8.255 4.919 3.802 1.00 95.88 192 VAL A N 1
ATOM 1470 C CA . VAL A 1 192 ? 9.624 5.172 3.321 1.00 95.88 192 VAL A CA 1
ATOM 1471 C C . VAL A 1 192 ? 10.503 3.939 3.524 1.00 95.88 192 VAL A C 1
ATOM 1473 O O . VAL A 1 192 ? 11.218 3.546 2.607 1.00 95.88 192 VAL A O 1
ATOM 1476 N N . SER A 1 193 ? 10.414 3.277 4.680 1.00 96.56 193 SER A N 1
ATOM 1477 C CA . SER A 1 193 ? 11.183 2.055 4.957 1.00 96.56 193 SER A CA 1
ATOM 1478 C C . SER A 1 193 ? 10.826 0.923 3.988 1.00 96.56 193 SER A C 1
ATOM 1480 O O . SER A 1 193 ? 11.715 0.271 3.444 1.00 96.56 193 SER A O 1
ATOM 1482 N N . VAL A 1 194 ? 9.533 0.713 3.720 1.00 97.06 194 VAL A N 1
ATOM 1483 C CA . VAL A 1 194 ? 9.053 -0.306 2.770 1.00 97.06 194 VAL A CA 1
ATOM 1484 C C . VAL A 1 194 ? 9.528 -0.002 1.348 1.00 97.06 194 VAL A C 1
ATOM 1486 O O . VAL A 1 194 ? 9.988 -0.910 0.656 1.00 97.06 194 VAL A O 1
ATOM 1489 N N . VAL A 1 195 ? 9.461 1.260 0.916 1.00 96.62 195 VAL A N 1
ATOM 1490 C CA . VAL A 1 195 ? 9.946 1.687 -0.406 1.00 96.62 195 VAL A CA 1
ATOM 1491 C C . VAL A 1 195 ? 11.457 1.495 -0.522 1.00 96.62 195 VAL A C 1
ATOM 1493 O O . VAL A 1 195 ? 11.910 0.945 -1.519 1.00 96.62 195 VAL A O 1
ATOM 1496 N N . LEU A 1 196 ? 12.240 1.858 0.498 1.00 96.69 196 LEU A N 1
ATOM 1497 C CA . LEU A 1 196 ? 13.693 1.651 0.501 1.00 96.69 196 LEU A CA 1
ATOM 1498 C C . LEU A 1 196 ? 14.066 0.167 0.408 1.00 96.69 196 LEU A C 1
ATOM 1500 O O . LEU A 1 196 ? 14.928 -0.194 -0.392 1.00 96.69 196 LEU A O 1
ATOM 1504 N N . ILE A 1 197 ? 13.394 -0.702 1.168 1.00 97.00 197 ILE A N 1
ATOM 1505 C CA . ILE A 1 197 ? 13.603 -2.156 1.083 1.00 97.00 197 ILE A CA 1
ATOM 1506 C C . ILE A 1 197 ? 13.244 -2.661 -0.319 1.00 97.00 197 ILE A C 1
ATOM 1508 O O . ILE A 1 197 ? 14.001 -3.434 -0.899 1.00 97.00 197 ILE A O 1
ATOM 1512 N N . ALA A 1 198 ? 12.130 -2.202 -0.893 1.00 96.75 198 ALA A N 1
ATOM 1513 C CA . ALA A 1 198 ? 11.732 -2.569 -2.248 1.00 96.75 198 ALA A CA 1
ATOM 1514 C C . ALA A 1 198 ? 12.759 -2.112 -3.300 1.00 96.75 198 ALA A C 1
ATOM 1516 O O . ALA A 1 198 ? 13.092 -2.891 -4.190 1.00 96.75 198 ALA A O 1
ATOM 1517 N N . CYS A 1 199 ? 13.321 -0.905 -3.171 1.00 94.62 199 CYS A N 1
ATOM 1518 C CA . CYS A 1 199 ? 14.406 -0.428 -4.031 1.00 94.62 199 CYS A CA 1
ATOM 1519 C C . CYS A 1 199 ? 15.643 -1.331 -3.928 1.00 94.62 199 CYS A C 1
ATOM 1521 O O . CYS A 1 199 ? 16.178 -1.740 -4.953 1.00 94.62 199 CYS A O 1
ATOM 1523 N N . ILE A 1 200 ? 16.071 -1.692 -2.713 1.00 95.75 200 ILE A N 1
ATOM 1524 C CA . ILE A 1 200 ? 17.217 -2.593 -2.499 1.00 95.75 200 ILE A CA 1
ATOM 1525 C C . ILE A 1 200 ? 16.956 -3.964 -3.132 1.00 95.75 200 ILE A C 1
ATOM 1527 O O . ILE A 1 200 ? 17.814 -4.479 -3.844 1.00 95.75 200 ILE A O 1
ATOM 1531 N N . LEU A 1 201 ? 15.771 -4.543 -2.917 1.00 95.38 201 LEU A N 1
ATOM 1532 C CA . LEU A 1 201 ? 15.390 -5.818 -3.532 1.00 95.38 201 LEU A CA 1
ATOM 1533 C C . LEU A 1 201 ? 15.406 -5.724 -5.060 1.00 95.38 201 LEU A C 1
ATOM 1535 O O . LEU A 1 201 ? 15.934 -6.617 -5.715 1.00 95.38 201 LEU A O 1
ATOM 1539 N N . SER A 1 202 ? 14.890 -4.630 -5.620 1.00 93.69 202 SER A N 1
ATOM 1540 C CA . SER A 1 202 ? 14.878 -4.401 -7.064 1.00 93.69 202 SER A CA 1
ATOM 1541 C C . SER A 1 202 ? 16.305 -4.368 -7.628 1.00 93.69 202 SER A C 1
ATOM 1543 O O . SER A 1 202 ? 16.623 -5.116 -8.551 1.00 93.69 202 SER A O 1
ATOM 1545 N N . LEU A 1 203 ? 17.217 -3.638 -6.973 1.00 92.69 203 LEU A N 1
ATOM 1546 C CA . LEU A 1 203 ? 18.632 -3.585 -7.357 1.00 92.69 203 LEU A CA 1
ATOM 1547 C C . LEU A 1 203 ? 19.346 -4.940 -7.259 1.00 92.69 203 LEU A C 1
ATOM 1549 O O . LEU A 1 203 ? 20.279 -5.181 -8.021 1.00 92.69 203 LEU A O 1
ATOM 1553 N N . ILE A 1 204 ? 18.951 -5.809 -6.323 1.00 93.94 204 ILE A N 1
ATOM 1554 C CA . ILE A 1 204 ? 19.530 -7.152 -6.169 1.00 93.94 204 ILE A CA 1
ATOM 1555 C C . ILE A 1 204 ? 19.026 -8.082 -7.276 1.00 93.94 204 ILE A C 1
ATOM 1557 O O . ILE A 1 204 ? 19.837 -8.716 -7.949 1.00 93.94 204 ILE A O 1
ATOM 1561 N N . PHE A 1 205 ? 17.709 -8.152 -7.487 1.00 92.75 205 PHE A N 1
ATOM 1562 C CA . PHE A 1 205 ? 17.108 -9.079 -8.452 1.00 92.75 205 PHE A CA 1
ATOM 1563 C C . PHE A 1 205 ? 17.327 -8.662 -9.910 1.00 92.75 205 PHE A C 1
ATOM 1565 O O . PHE A 1 205 ? 17.476 -9.524 -10.771 1.00 92.75 205 PHE A O 1
ATOM 1572 N N . PHE A 1 206 ? 17.397 -7.358 -10.196 1.00 90.88 206 PHE A N 1
ATOM 1573 C CA . PHE A 1 206 ? 17.514 -6.823 -11.559 1.00 90.88 206 PHE A CA 1
ATOM 1574 C C . PHE A 1 206 ? 18.882 -6.191 -11.854 1.00 90.88 206 PHE A C 1
ATOM 1576 O O . PHE A 1 206 ? 19.019 -5.430 -12.816 1.00 90.88 206 PHE A O 1
ATOM 1583 N N . ARG A 1 207 ? 19.914 -6.535 -11.065 1.00 86.56 207 ARG A N 1
ATOM 1584 C CA . ARG A 1 207 ? 21.286 -5.998 -11.169 1.00 86.56 207 ARG A CA 1
ATOM 1585 C C . ARG A 1 207 ? 21.901 -6.109 -12.568 1.00 86.56 207 ARG A C 1
ATOM 1587 O O . ARG A 1 207 ? 22.749 -5.299 -12.912 1.00 86.56 207 ARG A O 1
ATOM 1594 N N . GLY A 1 208 ? 21.503 -7.117 -13.343 1.00 79.44 208 GLY A N 1
ATOM 1595 C CA . GLY A 1 208 ? 22.021 -7.375 -14.690 1.00 79.44 208 GLY A CA 1
ATOM 1596 C C . GLY A 1 208 ? 21.466 -6.467 -15.792 1.00 79.44 208 GLY A C 1
ATOM 1597 O O . GLY A 1 208 ? 21.780 -6.701 -16.950 1.00 79.44 208 GLY A O 1
ATOM 1598 N N . SER A 1 209 ? 20.623 -5.480 -15.470 1.00 81.88 209 SER A N 1
ATOM 1599 C CA . SER A 1 209 ? 20.101 -4.533 -16.464 1.00 81.88 209 SER A CA 1
ATOM 1600 C C . SER A 1 209 ? 21.099 -3.396 -16.717 1.00 81.88 209 SER A C 1
ATOM 1602 O O . SER A 1 209 ? 21.568 -2.782 -15.763 1.00 81.88 209 SER A O 1
ATOM 1604 N N . ASP A 1 210 ? 21.343 -3.046 -17.982 1.00 83.12 210 ASP A N 1
ATOM 1605 C CA . ASP A 1 210 ? 22.269 -1.962 -18.369 1.00 83.12 210 ASP A CA 1
ATOM 1606 C C . ASP A 1 210 ? 21.745 -0.547 -18.052 1.00 83.12 210 ASP A C 1
ATOM 1608 O O . ASP A 1 210 ? 22.481 0.438 -18.104 1.00 83.12 210 ASP A O 1
ATOM 1612 N N . VAL A 1 211 ? 20.456 -0.431 -17.723 1.00 86.00 211 VAL A N 1
ATOM 1613 C CA . VAL A 1 211 ? 19.763 0.840 -17.489 1.00 86.00 211 VAL A CA 1
ATOM 1614 C C . VAL A 1 211 ? 19.263 0.906 -16.049 1.00 86.00 211 VAL A C 1
ATOM 1616 O O . VAL A 1 211 ? 18.768 -0.077 -15.501 1.00 86.00 211 VAL A O 1
ATOM 1619 N N . PHE A 1 212 ? 19.336 2.081 -15.422 1.00 84.50 212 PHE A N 1
ATOM 1620 C CA . PHE A 1 212 ? 18.836 2.267 -14.057 1.00 84.50 212 PHE A CA 1
ATOM 1621 C C . PHE A 1 212 ? 17.300 2.206 -13.986 1.00 84.50 212 PHE A C 1
ATOM 1623 O O . PHE A 1 212 ? 16.739 1.467 -13.178 1.00 84.50 212 PHE A O 1
ATOM 1630 N N . TRP A 1 213 ? 16.620 2.951 -14.860 1.00 86.50 213 TRP A N 1
ATOM 1631 C CA . TRP A 1 213 ? 15.162 2.996 -14.976 1.00 86.50 213 TRP A CA 1
ATOM 1632 C C . TRP A 1 213 ? 14.768 3.460 -16.383 1.00 86.50 213 TRP A C 1
ATOM 1634 O O . TRP A 1 213 ? 15.419 4.344 -16.941 1.00 86.50 213 TRP A O 1
ATOM 1644 N N . THR A 1 214 ? 13.710 2.885 -16.951 1.00 84.56 214 THR A N 1
ATOM 1645 C CA . THR A 1 214 ? 13.164 3.281 -18.260 1.00 84.56 214 THR A CA 1
ATOM 1646 C C . THR A 1 214 ? 11.851 4.034 -18.102 1.00 84.56 214 THR A C 1
ATOM 1648 O O . THR A 1 214 ? 11.078 3.743 -17.192 1.00 84.56 214 THR A O 1
ATOM 1651 N N . LEU A 1 215 ? 11.564 4.972 -19.014 1.00 82.88 215 LEU A N 1
ATOM 1652 C CA . LEU A 1 215 ? 10.312 5.738 -18.986 1.00 82.88 215 LEU A CA 1
ATOM 1653 C C . LEU A 1 215 ? 9.080 4.832 -19.067 1.00 82.88 215 LEU A C 1
ATOM 1655 O O . LEU A 1 215 ? 8.043 5.154 -18.490 1.00 82.88 215 LEU A O 1
ATOM 1659 N N . ASP A 1 216 ? 9.189 3.685 -19.732 1.00 79.56 216 ASP A N 1
ATOM 1660 C CA . ASP A 1 216 ? 8.090 2.733 -19.796 1.00 79.56 216 ASP A CA 1
ATOM 1661 C C . ASP A 1 216 ? 7.900 1.920 -18.515 1.00 79.56 216 ASP A C 1
ATOM 1663 O O . ASP A 1 216 ? 6.805 1.395 -18.300 1.00 79.56 216 ASP A O 1
ATOM 1667 N N . GLY A 1 217 ? 8.901 1.910 -17.629 1.00 78.81 217 GLY A N 1
ATOM 1668 C CA . GLY A 1 217 ? 8.875 1.267 -16.314 1.00 78.81 217 GLY A CA 1
ATOM 1669 C C . GLY A 1 217 ? 9.008 -0.257 -16.354 1.00 78.81 217 GLY A C 1
ATOM 1670 O O . GLY A 1 217 ? 9.006 -0.905 -15.307 1.00 78.81 217 GLY A O 1
ATOM 1671 N N . THR A 1 218 ? 9.115 -0.839 -17.548 1.00 80.94 218 THR A N 1
ATOM 1672 C CA . THR A 1 218 ? 9.222 -2.285 -17.784 1.00 80.94 218 THR A CA 1
ATOM 1673 C C . THR A 1 218 ? 10.649 -2.790 -17.599 1.00 80.94 218 THR A C 1
ATOM 1675 O O . THR A 1 218 ? 10.848 -3.918 -17.142 1.00 80.94 218 THR A O 1
ATOM 1678 N N . GLU A 1 219 ? 11.638 -1.944 -17.896 1.00 80.38 219 GLU A N 1
ATOM 1679 C CA . GLU A 1 219 ? 13.057 -2.277 -17.850 1.00 80.38 219 GLU A CA 1
ATOM 1680 C C . GLU A 1 219 ? 13.862 -1.408 -16.881 1.00 80.38 219 GLU A C 1
ATOM 1682 O O . GLU A 1 219 ? 13.511 -0.265 -16.572 1.00 80.38 219 GLU A O 1
ATOM 1687 N N . GLY A 1 220 ? 14.981 -1.970 -16.429 1.00 83.25 220 GLY A N 1
ATOM 1688 C CA . GLY A 1 220 ? 15.966 -1.313 -15.583 1.00 83.25 220 GLY A CA 1
ATOM 1689 C C . GLY A 1 220 ? 16.274 -2.067 -14.292 1.00 83.25 220 GLY A C 1
ATOM 1690 O O . GLY A 1 220 ? 15.675 -3.103 -13.998 1.00 83.25 220 GLY A O 1
ATOM 1691 N N . MET A 1 221 ? 17.225 -1.539 -13.526 1.00 84.12 221 MET A N 1
ATOM 1692 C CA . MET A 1 221 ? 17.588 -2.053 -12.203 1.00 84.12 221 MET A CA 1
ATOM 1693 C C . MET A 1 221 ? 16.530 -1.726 -11.141 1.00 84.12 221 MET A C 1
ATOM 1695 O O . MET A 1 221 ? 16.429 -2.438 -10.148 1.00 84.12 221 MET A O 1
ATOM 1699 N N . LEU A 1 222 ? 15.747 -0.657 -11.333 1.00 87.81 222 LEU A N 1
ATOM 1700 C CA . LEU A 1 222 ? 14.699 -0.215 -10.411 1.00 87.81 222 LEU A CA 1
ATOM 1701 C C . LEU A 1 222 ? 13.293 -0.550 -10.941 1.00 87.81 222 LEU A C 1
ATOM 1703 O O . LEU A 1 222 ? 12.456 0.327 -11.142 1.00 87.81 222 LEU A O 1
ATOM 1707 N N . ARG A 1 223 ? 13.017 -1.833 -11.193 1.00 88.12 223 ARG A N 1
ATOM 1708 C CA . ARG A 1 223 ? 11.677 -2.310 -11.584 1.00 88.12 223 ARG A CA 1
ATOM 1709 C C . ARG A 1 223 ? 10.743 -2.413 -10.382 1.00 88.12 223 ARG A C 1
ATOM 1711 O O . ARG A 1 223 ? 11.155 -2.786 -9.284 1.00 88.12 223 ARG A O 1
ATOM 1718 N N . GLY A 1 224 ? 9.463 -2.117 -10.595 1.00 85.88 224 GLY A N 1
ATOM 1719 C CA . GLY A 1 224 ? 8.405 -2.266 -9.589 1.00 85.88 224 GLY A CA 1
ATOM 1720 C C . GLY A 1 224 ? 8.282 -1.124 -8.572 1.00 85.88 224 GLY A C 1
ATOM 1721 O O . GLY A 1 224 ? 7.285 -1.059 -7.851 1.00 85.88 224 GLY A O 1
ATOM 1722 N N . VAL A 1 225 ? 9.233 -0.192 -8.537 1.00 91.94 225 VAL A N 1
ATOM 1723 C CA . VAL A 1 225 ? 9.155 1.051 -7.759 1.00 91.94 225 VAL A CA 1
ATOM 1724 C C . VAL A 1 225 ? 9.542 2.196 -8.680 1.00 91.94 225 VAL A C 1
ATOM 1726 O O . VAL A 1 225 ? 10.529 2.101 -9.399 1.00 91.94 225 VAL A O 1
ATOM 1729 N N . GLY A 1 226 ? 8.776 3.282 -8.674 1.00 90.38 226 GLY A N 1
ATOM 1730 C CA . GLY A 1 226 ? 9.061 4.408 -9.557 1.00 90.38 226 GLY A CA 1
ATOM 1731 C C . GLY A 1 226 ? 8.299 5.670 -9.187 1.00 90.38 226 GLY A C 1
ATOM 1732 O O . GLY A 1 226 ? 7.810 5.824 -8.065 1.00 90.38 226 GLY A O 1
ATOM 1733 N N . ILE A 1 227 ? 8.189 6.578 -10.155 1.00 91.25 227 ILE A N 1
ATOM 1734 C CA . ILE A 1 227 ? 7.567 7.898 -9.985 1.00 91.25 227 ILE A CA 1
ATOM 1735 C C . ILE A 1 227 ? 6.117 7.767 -9.495 1.00 91.25 227 ILE A C 1
ATOM 1737 O O . ILE A 1 227 ? 5.689 8.521 -8.623 1.00 91.25 227 ILE A O 1
ATOM 1741 N N . GLY A 1 228 ? 5.381 6.761 -9.976 1.00 92.50 228 GLY A N 1
ATOM 1742 C CA . GLY A 1 228 ? 4.018 6.471 -9.533 1.00 92.50 228 GLY A CA 1
ATOM 1743 C C . GLY A 1 228 ? 3.932 6.165 -8.036 1.00 92.50 228 GLY A C 1
ATOM 1744 O O . GLY A 1 228 ? 3.019 6.644 -7.369 1.00 92.50 228 GLY A O 1
ATOM 1745 N N . THR A 1 229 ? 4.915 5.455 -7.471 1.00 94.69 229 THR A N 1
ATOM 1746 C CA . THR A 1 229 ? 4.975 5.185 -6.023 1.00 94.69 229 THR A CA 1
ATOM 1747 C C . THR A 1 229 ? 5.123 6.469 -5.218 1.00 94.69 229 THR A C 1
ATOM 1749 O O . THR A 1 229 ? 4.423 6.646 -4.221 1.00 94.69 229 THR A O 1
ATOM 1752 N N . VAL A 1 230 ? 5.989 7.382 -5.663 1.00 93.50 230 VAL A N 1
ATOM 1753 C CA . VAL A 1 230 ? 6.207 8.678 -5.000 1.00 93.50 230 VAL A CA 1
ATOM 1754 C C . VAL A 1 230 ? 4.948 9.538 -5.073 1.00 93.50 230 VAL A C 1
ATOM 1756 O O . VAL A 1 230 ? 4.512 10.077 -4.057 1.00 93.50 230 VAL A O 1
ATOM 1759 N N . VAL A 1 231 ? 4.320 9.616 -6.250 1.00 94.12 231 VAL A N 1
ATOM 1760 C CA . VAL A 1 231 ? 3.062 10.353 -6.443 1.00 94.12 231 VAL A CA 1
ATOM 1761 C C . VAL A 1 231 ? 1.976 9.805 -5.517 1.00 94.12 231 VAL A C 1
ATOM 1763 O O . VAL A 1 231 ? 1.380 10.564 -4.757 1.00 94.12 231 VAL A O 1
ATOM 1766 N N . ILE A 1 232 ? 1.758 8.489 -5.495 1.00 95.19 232 ILE A N 1
ATOM 1767 C CA . ILE A 1 232 ? 0.744 7.876 -4.627 1.00 95.19 232 ILE A CA 1
ATOM 1768 C C . ILE A 1 232 ? 1.062 8.150 -3.147 1.00 95.19 232 ILE A C 1
ATOM 1770 O O . ILE A 1 232 ? 0.168 8.537 -2.396 1.00 95.19 232 ILE A O 1
ATOM 1774 N N . ALA A 1 233 ? 2.324 8.024 -2.721 1.00 92.88 233 ALA A N 1
ATOM 1775 C CA . ALA A 1 233 ? 2.737 8.285 -1.338 1.00 92.88 233 ALA A CA 1
ATOM 1776 C C . ALA A 1 233 ? 2.397 9.710 -0.873 1.00 92.88 233 ALA A C 1
ATOM 1778 O O . ALA A 1 233 ? 1.892 9.905 0.233 1.00 92.88 233 ALA A O 1
ATOM 1779 N N . VAL A 1 234 ? 2.659 10.705 -1.724 1.00 92.44 234 VAL A N 1
ATOM 1780 C CA . VAL A 1 234 ? 2.447 12.123 -1.405 1.00 92.44 234 VAL A CA 1
ATOM 1781 C C . VAL A 1 234 ? 0.966 12.494 -1.483 1.00 92.44 234 VAL A C 1
ATOM 1783 O O . VAL A 1 234 ? 0.442 13.167 -0.593 1.00 92.44 234 VAL A O 1
ATOM 1786 N N . PHE A 1 235 ? 0.268 12.054 -2.531 1.00 94.44 235 PHE A N 1
ATOM 1787 C CA . PHE A 1 235 ? -1.071 12.551 -2.841 1.00 94.44 235 PHE A CA 1
ATOM 1788 C C . PHE A 1 235 ? -2.204 11.770 -2.171 1.00 94.44 235 PHE A C 1
ATOM 1790 O O . PHE A 1 235 ? -3.247 12.372 -1.913 1.00 94.44 235 PHE A O 1
ATOM 1797 N N . VAL A 1 236 ? -2.035 10.489 -1.807 1.00 93.81 236 VAL A N 1
ATOM 1798 C CA . VAL A 1 236 ? -3.111 9.714 -1.146 1.00 93.81 236 VAL A CA 1
ATOM 1799 C C . VAL A 1 236 ? -3.607 10.417 0.116 1.00 93.81 236 VAL A C 1
ATOM 1801 O O . VAL A 1 236 ? -4.812 10.575 0.300 1.00 93.81 236 VAL A O 1
ATOM 1804 N N . GLY A 1 237 ? -2.696 10.906 0.963 1.00 89.75 237 GLY A N 1
ATOM 1805 C CA . GLY A 1 237 ? -3.068 11.632 2.180 1.00 89.75 237 GLY A CA 1
ATOM 1806 C C . GLY A 1 237 ? -3.783 12.956 1.895 1.00 89.75 237 GLY A C 1
ATOM 1807 O O . GLY A 1 237 ? -4.721 13.317 2.607 1.00 89.75 237 GLY A O 1
ATOM 1808 N N . VAL A 1 238 ? -3.379 13.665 0.836 1.00 93.62 238 VAL A N 1
ATOM 1809 C CA . VAL A 1 238 ? -4.016 14.918 0.399 1.00 93.62 238 VAL A CA 1
ATOM 1810 C C . VAL A 1 238 ? -5.439 14.659 -0.083 1.00 93.62 238 VAL A C 1
ATOM 1812 O O . VAL A 1 238 ? -6.343 15.381 0.322 1.00 93.62 238 VAL A O 1
ATOM 1815 N N . VAL A 1 239 ? -5.653 13.610 -0.878 1.00 94.94 239 VAL A N 1
ATOM 1816 C CA . VAL A 1 239 ? -6.972 13.235 -1.413 1.00 94.94 239 VAL A CA 1
AT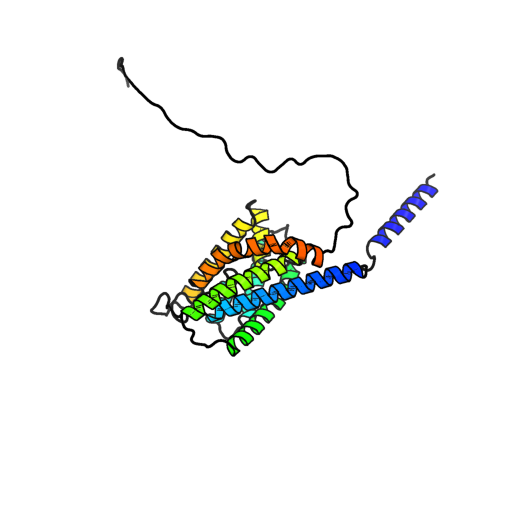OM 1817 C C . VAL A 1 239 ? -7.886 12.665 -0.325 1.00 94.94 239 VAL A C 1
ATOM 1819 O O . VAL A 1 239 ? -9.087 12.929 -0.316 1.00 94.94 239 VAL A O 1
ATOM 1822 N N . MET A 1 240 ? -7.336 11.939 0.647 1.00 92.19 240 MET A N 1
ATOM 1823 C CA . MET A 1 240 ? -8.119 11.362 1.742 1.00 92.19 240 MET A CA 1
ATOM 1824 C C . MET A 1 240 ? -8.715 12.428 2.677 1.00 92.19 240 MET A C 1
ATOM 1826 O O . MET A 1 240 ? -9.798 12.220 3.228 1.00 92.19 240 MET A O 1
ATOM 1830 N N . LYS A 1 241 ? -8.051 13.582 2.850 1.00 93.00 241 LYS A N 1
ATOM 1831 C CA . LYS A 1 241 ? -8.526 14.688 3.706 1.00 93.00 241 LYS A CA 1
ATOM 1832 C C . LYS A 1 241 ? -9.922 15.210 3.322 1.00 93.00 241 LYS A C 1
ATOM 1834 O O . LYS A 1 241 ? -10.797 15.164 4.188 1.00 93.00 241 LYS A O 1
ATOM 1839 N N . PRO A 1 242 ? -10.180 15.682 2.084 1.00 94.31 242 PRO A N 1
ATOM 1840 C CA . PRO A 1 242 ? -11.507 16.146 1.692 1.00 94.31 242 PRO A CA 1
ATOM 1841 C C . PRO A 1 242 ? -12.538 15.015 1.733 1.00 94.31 242 PRO A C 1
ATOM 1843 O O . PRO A 1 242 ? -13.631 15.231 2.249 1.00 94.31 242 PRO A O 1
ATOM 1846 N N . ILE A 1 243 ? -12.190 13.796 1.294 1.00 93.75 243 ILE A N 1
ATOM 1847 C CA . ILE A 1 243 ? -13.094 12.634 1.377 1.00 93.75 243 ILE A CA 1
ATOM 1848 C C . ILE A 1 243 ? -13.574 12.443 2.820 1.00 93.75 243 ILE A C 1
ATOM 1850 O O . ILE A 1 243 ? -14.773 12.376 3.081 1.00 93.75 243 ILE A O 1
ATOM 1854 N N . THR A 1 244 ? -12.639 12.435 3.769 1.00 92.56 244 THR A N 1
ATOM 1855 C CA . THR A 1 244 ? -12.954 12.289 5.192 1.00 92.56 244 THR A CA 1
ATOM 1856 C C . THR A 1 244 ? -13.789 13.465 5.694 1.00 92.56 244 THR A C 1
ATOM 1858 O O . THR A 1 244 ? -14.775 13.262 6.394 1.00 92.56 244 THR A O 1
ATOM 1861 N N . HIS A 1 245 ? -13.449 14.699 5.321 1.00 92.44 245 HIS A N 1
ATOM 1862 C CA . HIS A 1 245 ? -14.186 15.885 5.757 1.00 92.44 245 HIS A CA 1
ATOM 1863 C C . HIS A 1 245 ? -15.665 15.850 5.337 1.00 92.44 245 HIS A C 1
ATOM 1865 O O . HIS A 1 245 ? -16.543 16.094 6.166 1.00 92.44 245 HIS A O 1
ATOM 1871 N N . PHE A 1 246 ? -15.950 15.492 4.082 1.00 92.81 246 PHE A N 1
ATOM 1872 C CA . PHE A 1 246 ? -17.314 15.490 3.544 1.00 92.81 246 PHE A CA 1
ATOM 1873 C C . PHE A 1 246 ? -18.105 14.224 3.895 1.00 92.81 246 PHE A C 1
ATOM 1875 O O . PHE A 1 246 ? -19.282 14.308 4.248 1.00 92.81 246 PHE A O 1
ATOM 1882 N N . PHE A 1 247 ? -17.479 13.046 3.828 1.00 93.06 247 PHE A N 1
ATOM 1883 C CA . PHE A 1 247 ? -18.195 11.769 3.903 1.00 93.06 247 PHE A CA 1
ATOM 1884 C C . PHE A 1 247 ? -18.141 11.089 5.272 1.00 93.06 247 PHE A C 1
ATOM 1886 O O . PHE A 1 247 ? -18.928 10.170 5.509 1.00 93.06 247 PHE A O 1
ATOM 1893 N N . LYS A 1 248 ? -17.290 11.528 6.211 1.00 91.19 248 LYS A N 1
ATOM 1894 C CA . LYS A 1 248 ? -17.167 10.863 7.523 1.00 91.19 248 LYS A CA 1
ATOM 1895 C C . LYS A 1 248 ? -18.469 10.859 8.309 1.00 91.19 248 LYS A C 1
ATOM 1897 O O . LYS A 1 248 ? -18.905 9.803 8.749 1.00 91.19 248 LYS A O 1
ATOM 1902 N N . ARG A 1 249 ? -19.121 12.014 8.472 1.00 90.31 249 ARG A N 1
ATOM 1903 C CA . ARG A 1 249 ? -20.384 12.114 9.228 1.00 90.31 249 ARG A CA 1
ATOM 1904 C C . ARG A 1 249 ? -21.503 11.222 8.665 1.00 90.31 249 ARG A C 1
ATOM 1906 O O . ARG A 1 249 ? -22.056 10.441 9.444 1.00 90.31 249 ARG A O 1
ATOM 1913 N N . PRO A 1 250 ? -21.853 11.292 7.363 1.00 91.69 250 PRO A N 1
ATOM 1914 C CA . PRO A 1 250 ? -22.921 10.454 6.821 1.00 91.69 250 PRO A CA 1
ATOM 1915 C C . PRO A 1 250 ? -22.567 8.964 6.865 1.00 91.69 250 PRO A C 1
ATOM 1917 O O . PRO A 1 250 ? -23.413 8.154 7.247 1.00 91.69 250 PRO A O 1
ATOM 1920 N N . LEU A 1 251 ? -21.318 8.601 6.550 1.00 91.50 251 LEU A N 1
ATOM 1921 C CA . LEU A 1 251 ? -20.877 7.210 6.596 1.00 91.50 251 LEU A CA 1
ATOM 1922 C C . LEU A 1 251 ? -20.906 6.663 8.027 1.00 91.50 251 LEU A C 1
ATOM 1924 O O . LEU A 1 251 ? -21.470 5.600 8.265 1.00 91.50 251 LEU A O 1
ATOM 1928 N N . HIS A 1 252 ? -20.380 7.406 9.000 1.00 91.00 252 HIS A N 1
ATOM 1929 C CA . HIS A 1 252 ? -20.368 6.985 10.399 1.00 91.00 252 HIS A CA 1
ATOM 1930 C C . HIS A 1 252 ? -21.791 6.768 10.935 1.00 91.00 252 HIS A C 1
ATOM 1932 O O . HIS A 1 252 ? -22.077 5.731 11.534 1.00 91.00 252 HIS A O 1
ATOM 1938 N N . ARG A 1 253 ? -22.727 7.683 10.643 1.00 90.38 253 ARG A N 1
ATOM 1939 C CA . ARG A 1 253 ? -24.149 7.512 10.992 1.00 90.38 253 ARG A CA 1
ATOM 1940 C C . ARG A 1 253 ? -24.757 6.270 10.331 1.00 90.38 253 ARG A C 1
ATOM 1942 O O . ARG A 1 253 ? -25.548 5.568 10.955 1.00 90.38 253 ARG A O 1
ATOM 1949 N N . PHE A 1 254 ? -24.400 5.969 9.085 1.00 91.19 254 PHE A N 1
ATOM 1950 C CA . PHE A 1 254 ? -24.888 4.772 8.398 1.00 91.19 254 PHE A CA 1
ATOM 1951 C C . PHE A 1 254 ? -24.360 3.470 9.029 1.00 91.19 254 PHE A C 1
ATOM 1953 O O . PHE A 1 254 ? -25.130 2.518 9.217 1.00 91.19 254 PHE A O 1
ATOM 1960 N N . LEU A 1 255 ? -23.068 3.440 9.374 1.00 90.62 255 LEU A N 1
ATOM 1961 C CA . LEU A 1 255 ? -22.369 2.261 9.893 1.00 90.62 255 LEU A CA 1
ATOM 1962 C C . LEU A 1 255 ? -22.696 1.953 11.356 1.00 90.62 255 LEU A C 1
ATOM 1964 O O . LEU A 1 255 ? -22.902 0.788 11.698 1.00 90.62 255 LEU A O 1
ATOM 1968 N N . TYR A 1 256 ? -22.765 2.977 12.206 1.00 89.69 256 TYR A N 1
ATOM 1969 C CA . TYR A 1 256 ? -22.961 2.827 13.653 1.00 89.69 256 TYR A CA 1
ATOM 1970 C C . TYR A 1 256 ? -24.392 3.162 14.104 1.00 89.69 256 TYR A C 1
ATOM 1972 O O . TYR A 1 256 ? -24.790 2.812 15.215 1.00 89.69 256 TYR A O 1
ATOM 1980 N N . GLY A 1 257 ? -25.208 3.740 13.217 1.00 84.00 257 GLY A N 1
ATOM 1981 C CA . GLY A 1 257 ? -26.525 4.277 13.551 1.00 84.00 257 GLY A CA 1
ATOM 1982 C C . GLY A 1 257 ? -26.429 5.669 14.178 1.00 84.00 257 GLY A C 1
ATOM 1983 O O . GLY A 1 257 ? -25.344 6.203 14.395 1.00 84.00 257 GLY A O 1
ATOM 1984 N N . GLU A 1 258 ? -27.580 6.272 14.472 1.00 76.31 258 GLU A N 1
ATOM 1985 C CA . GLU A 1 258 ? -27.618 7.423 15.375 1.00 76.31 258 GLU A CA 1
ATOM 1986 C C . GLU A 1 258 ? -27.387 6.943 16.812 1.00 76.31 258 GLU A C 1
ATOM 1988 O O . GLU A 1 258 ? -28.042 5.990 17.263 1.00 76.31 258 GLU A O 1
ATOM 1993 N N . GLU A 1 259 ? -26.466 7.595 17.526 1.00 57.50 259 GLU A N 1
ATOM 1994 C CA . GLU A 1 259 ? -26.484 7.564 18.987 1.00 57.50 259 GLU A CA 1
ATOM 1995 C C . GLU A 1 259 ? -27.870 8.042 19.443 1.00 57.50 259 GLU A C 1
ATOM 1997 O O . GLU A 1 259 ? -28.384 9.018 18.885 1.00 57.50 259 GLU A O 1
ATOM 2002 N N . PRO A 1 260 ? -28.523 7.378 20.416 1.00 43.47 260 PRO A N 1
ATOM 2003 C CA . PRO A 1 260 ? -29.657 8.005 21.076 1.00 43.47 260 PRO A CA 1
ATOM 2004 C C . PRO A 1 260 ? -29.152 9.340 21.617 1.00 43.47 260 PRO A C 1
ATOM 2006 O O . PRO A 1 260 ? -28.122 9.356 22.289 1.00 43.47 260 PRO A O 1
ATOM 2009 N N . ALA A 1 261 ? -29.827 10.437 21.258 1.00 38.28 261 ALA A N 1
ATOM 2010 C CA . ALA A 1 261 ? -29.479 11.771 21.725 1.00 38.28 261 ALA A CA 1
ATOM 2011 C C . ALA A 1 261 ? -29.159 11.685 23.218 1.00 38.28 261 ALA A C 1
ATOM 2013 O O . ALA A 1 261 ? -30.022 11.290 24.009 1.00 38.28 261 ALA A O 1
ATOM 2014 N N . ALA A 1 262 ? -27.905 11.967 23.584 1.00 35.56 262 ALA A N 1
ATOM 2015 C CA . ALA A 1 262 ? -27.554 12.089 24.984 1.00 35.56 262 ALA A CA 1
ATOM 2016 C C . ALA A 1 262 ? -28.567 13.072 25.591 1.00 35.56 262 ALA A C 1
ATOM 2018 O O . ALA A 1 262 ? -28.805 14.123 24.979 1.00 35.56 262 ALA A O 1
ATOM 2019 N N . PRO A 1 263 ? -29.233 12.736 26.713 1.00 33.84 263 PRO A N 1
ATOM 2020 C CA . PRO A 1 263 ? -30.103 13.697 27.370 1.00 33.84 263 PRO A CA 1
ATOM 2021 C C . PRO A 1 263 ? -29.281 14.965 27.564 1.00 33.84 263 PRO A C 1
ATOM 2023 O O . PRO A 1 263 ? -28.132 14.879 27.994 1.00 33.84 263 PRO A O 1
ATOM 2026 N N . ALA A 1 264 ? -29.833 16.104 27.145 1.00 32.62 264 ALA A N 1
ATOM 2027 C CA . ALA A 1 264 ? -29.160 17.389 27.201 1.00 32.62 264 ALA A CA 1
ATOM 2028 C C . ALA A 1 264 ? -28.675 17.640 28.635 1.00 32.62 264 ALA A C 1
ATOM 2030 O O . ALA A 1 264 ? -29.441 18.076 29.492 1.00 32.62 264 ALA A O 1
ATOM 2031 N N . VAL A 1 265 ? -27.405 17.336 28.901 1.00 32.69 265 VAL A N 1
ATOM 2032 C CA . VAL A 1 265 ? -26.728 17.786 30.107 1.00 32.69 265 VAL A CA 1
ATOM 2033 C C . VAL A 1 265 ? -26.445 19.255 29.849 1.00 32.69 265 VAL A C 1
ATOM 2035 O O . VAL A 1 265 ? -25.555 19.624 29.083 1.00 32.69 265 VAL A O 1
ATOM 2038 N N . GLN A 1 266 ? -27.316 20.091 30.401 1.00 31.30 266 GLN A N 1
ATOM 2039 C CA . GLN A 1 266 ? -27.118 21.525 30.458 1.00 31.30 266 GLN A CA 1
ATOM 2040 C C . GLN A 1 266 ? -25.840 21.805 31.256 1.00 31.30 266 GLN A C 1
ATOM 2042 O O . GLN A 1 266 ? -25.764 21.469 32.431 1.00 31.30 266 GLN A O 1
ATOM 2047 N N . GLY A 1 267 ? -24.878 22.454 30.596 1.00 29.38 267 GLY A N 1
ATOM 2048 C CA . GLY A 1 267 ? -23.841 23.262 31.232 1.00 29.38 267 GLY A CA 1
ATOM 2049 C C . GLY A 1 267 ? -22.557 22.541 31.638 1.00 29.38 267 GLY A C 1
ATOM 2050 O O . GLY A 1 267 ? -22.447 22.099 32.769 1.00 29.38 267 GLY A O 1
ATOM 2051 N N . GLU A 1 268 ? -21.551 22.564 30.758 1.00 25.92 268 GLU A N 1
ATOM 2052 C CA . GLU A 1 268 ? -20.202 23.060 31.091 1.00 25.92 268 GLU A CA 1
ATOM 2053 C C . GLU A 1 268 ? -19.378 23.273 29.799 1.00 25.92 268 GLU A C 1
ATOM 2055 O O . GLU A 1 268 ? -19.393 22.412 28.914 1.00 25.92 268 GLU A O 1
ATOM 2060 N N . PRO A 1 269 ? -18.719 24.435 29.606 1.00 30.25 269 PRO A N 1
ATOM 2061 C CA . PRO A 1 269 ? -18.118 24.797 28.328 1.00 30.25 269 PRO A CA 1
ATOM 2062 C C . PRO A 1 269 ? -16.708 24.225 28.127 1.00 30.25 269 PRO A C 1
ATOM 2064 O O . PRO A 1 269 ? -15.904 24.089 29.046 1.00 30.25 269 PRO A O 1
ATOM 2067 N N . ALA A 1 270 ? -16.422 23.964 26.853 1.00 30.83 270 ALA A N 1
ATOM 2068 C CA . ALA A 1 270 ? -15.169 23.494 26.286 1.00 30.83 270 ALA A CA 1
ATOM 2069 C C . ALA A 1 270 ? -13.920 24.275 26.736 1.00 30.83 270 ALA A C 1
ATOM 2071 O O . ALA A 1 270 ? -13.852 25.495 26.593 1.00 30.83 270 ALA A O 1
ATOM 2072 N N . LYS A 1 271 ? -12.878 23.542 27.142 1.00 26.20 271 LYS A N 1
ATOM 2073 C CA . LYS A 1 271 ? -11.474 23.971 27.074 1.00 26.20 271 LYS A CA 1
ATOM 2074 C C . LYS A 1 271 ? -10.589 22.757 26.805 1.00 26.20 271 LYS A C 1
ATOM 2076 O O . LYS A 1 271 ? -10.437 21.926 27.689 1.00 26.20 271 LYS A O 1
ATOM 2081 N N . GLN A 1 272 ? -10.010 22.689 25.605 1.00 25.53 272 GLN A N 1
ATOM 2082 C CA . GLN A 1 272 ? -8.568 22.507 25.359 1.00 25.53 272 GLN A CA 1
ATOM 2083 C C . GLN A 1 272 ? -8.314 22.064 23.911 1.00 25.53 272 GLN A C 1
ATOM 2085 O O . GLN A 1 272 ? -8.139 20.890 23.619 1.00 25.53 272 GLN A O 1
ATOM 2090 N N . GLU A 1 273 ? -8.259 23.050 23.019 1.00 25.23 273 GLU A N 1
ATOM 2091 C CA . GLU A 1 273 ? -7.362 23.091 21.860 1.00 25.23 273 GLU A CA 1
ATOM 2092 C C . GLU A 1 273 ? -7.228 24.575 21.481 1.00 25.23 273 GLU A C 1
ATOM 2094 O O . GLU A 1 273 ? -8.192 25.150 20.989 1.00 25.23 273 GLU A O 1
ATOM 2099 N N . ALA A 1 274 ? -6.092 25.206 21.820 1.00 25.91 274 ALA A N 1
ATOM 2100 C CA . ALA A 1 274 ? -5.484 26.370 21.146 1.00 25.91 274 ALA A CA 1
ATOM 2101 C C . ALA A 1 274 ? -4.510 27.110 22.084 1.00 25.91 274 ALA A C 1
ATOM 2103 O O . ALA A 1 274 ? -4.923 27.904 22.925 1.00 25.91 274 ALA A O 1
ATOM 2104 N N . SER A 1 275 ? -3.212 26.897 21.884 1.00 26.23 275 SER A N 1
ATOM 2105 C CA . SER A 1 275 ? -2.198 27.943 22.056 1.00 26.23 275 SER A CA 1
ATOM 2106 C C . SER A 1 275 ? -0.962 27.537 21.256 1.00 26.23 275 SER A C 1
ATOM 2108 O O . SER A 1 275 ? -0.042 26.901 21.767 1.00 26.23 275 SER A O 1
ATOM 2110 N N . ALA A 1 276 ? -1.011 27.844 19.961 1.00 26.61 276 ALA A N 1
ATOM 2111 C CA . ALA A 1 276 ? 0.172 28.120 19.164 1.00 26.61 276 ALA A CA 1
ATOM 2112 C C . ALA A 1 276 ? 0.453 29.631 19.248 1.00 26.61 276 ALA A C 1
ATOM 2114 O O . ALA A 1 276 ? -0.487 30.419 19.307 1.00 26.61 276 ALA A O 1
ATOM 2115 N N . GLU A 1 277 ? 1.742 29.971 19.217 1.00 27.05 277 GLU A N 1
ATOM 2116 C CA . GLU A 1 277 ? 2.312 31.273 18.842 1.00 27.05 277 GLU A CA 1
ATOM 2117 C C . GLU A 1 277 ? 2.092 32.477 19.768 1.00 27.05 277 GLU A C 1
ATOM 2119 O O . GLU A 1 277 ? 1.102 33.193 19.672 1.00 27.05 277 GLU A O 1
ATOM 2124 N N . GLN A 1 278 ? 3.129 32.782 20.558 1.00 28.05 278 GLN A N 1
ATOM 2125 C CA . GLN A 1 278 ? 3.660 34.142 20.709 1.00 28.05 278 GLN A CA 1
ATOM 2126 C C . GLN A 1 278 ? 5.032 34.091 21.401 1.00 28.05 278 GLN A C 1
ATOM 2128 O O . GLN A 1 278 ? 5.092 33.984 22.617 1.00 28.05 278 GLN A O 1
ATOM 2133 N N . GLU A 1 279 ? 6.122 34.162 20.626 1.00 27.41 279 GLU A N 1
ATOM 2134 C CA . GLU A 1 279 ? 7.348 34.870 21.037 1.00 27.41 279 GLU A CA 1
ATOM 2135 C C . GLU A 1 279 ? 8.313 35.068 19.850 1.00 27.41 279 GLU A C 1
ATOM 2137 O O . GLU A 1 279 ? 9.053 34.168 19.462 1.00 27.41 279 GLU A O 1
ATOM 2142 N N . ALA A 1 280 ? 8.259 36.263 19.253 1.00 26.84 280 ALA A N 1
ATOM 2143 C CA . ALA A 1 280 ? 9.391 37.041 18.728 1.00 26.84 280 ALA A CA 1
ATOM 2144 C C . ALA A 1 280 ? 8.881 38.467 18.419 1.00 26.84 280 ALA A C 1
ATOM 2146 O O . ALA A 1 280 ? 7.745 38.615 17.959 1.00 26.84 280 ALA A O 1
ATOM 2147 N N . PRO A 1 281 ? 9.680 39.521 18.672 1.00 32.53 281 PRO A N 1
ATOM 2148 C CA . PRO A 1 281 ? 10.430 40.099 17.553 1.00 32.53 281 PRO A CA 1
ATOM 2149 C C . PRO A 1 281 ? 11.862 40.552 17.904 1.00 32.53 281 PRO A C 1
ATOM 2151 O O . PRO A 1 281 ? 12.237 40.702 19.063 1.00 32.53 281 PRO A O 1
ATOM 2154 N N . ALA A 1 282 ? 12.651 40.753 16.848 1.00 30.31 282 ALA A N 1
ATOM 2155 C CA . ALA A 1 282 ? 14.068 41.098 16.847 1.00 30.31 282 ALA A CA 1
ATOM 2156 C C . ALA A 1 282 ? 14.361 42.621 16.822 1.00 30.31 282 ALA A C 1
ATOM 2158 O O . ALA A 1 282 ? 13.534 43.408 16.373 1.00 30.31 282 ALA A O 1
ATOM 2159 N N . GLU A 1 283 ? 15.608 42.934 17.212 1.00 30.45 283 GLU A N 1
ATOM 2160 C CA . GLU A 1 283 ? 16.494 44.065 16.843 1.00 30.45 283 GLU A CA 1
ATOM 2161 C C . GLU A 1 283 ? 16.287 45.496 17.387 1.00 30.45 283 GLU A C 1
ATOM 2163 O O . GLU A 1 283 ? 15.337 46.184 17.034 1.00 30.45 283 GLU A O 1
ATOM 2168 N N . GLN A 1 284 ? 17.325 45.998 18.093 1.00 30.27 284 GLN A N 1
ATOM 2169 C CA . GLN A 1 284 ? 18.119 47.186 17.701 1.00 30.27 284 GLN A CA 1
ATOM 2170 C C . GLN A 1 284 ? 19.430 47.337 18.532 1.00 30.27 284 GLN A C 1
ATOM 2172 O O . GLN A 1 284 ? 19.410 47.349 19.758 1.00 30.27 284 GLN A O 1
ATOM 2177 N N . SER A 1 285 ? 20.570 47.448 17.829 1.00 29.73 285 SER A N 1
ATOM 2178 C CA . SER A 1 285 ? 21.912 47.944 18.262 1.00 29.73 285 SER A CA 1
ATOM 2179 C C . SER A 1 285 ? 21.909 49.503 18.308 1.00 29.73 285 SER A C 1
ATOM 2181 O O . SER A 1 285 ? 20.951 50.030 17.736 1.00 29.73 285 SER A O 1
ATOM 2183 N N . PRO A 1 286 ? 22.893 50.296 18.845 1.00 41.81 286 PRO A N 1
ATOM 2184 C CA . PRO A 1 286 ? 24.359 50.125 18.707 1.00 41.81 286 PRO A CA 1
ATOM 2185 C C . PRO A 1 286 ? 25.297 50.676 19.832 1.00 41.81 286 PRO A C 1
ATOM 2187 O O . PRO A 1 286 ? 24.867 51.303 20.792 1.00 41.81 286 PRO A O 1
ATOM 2190 N N . ALA A 1 287 ? 26.610 50.504 19.585 1.00 31.11 287 ALA A N 1
ATOM 2191 C CA . ALA A 1 287 ? 27.760 51.352 19.973 1.00 31.11 287 ALA A CA 1
ATOM 2192 C C . ALA A 1 287 ? 28.61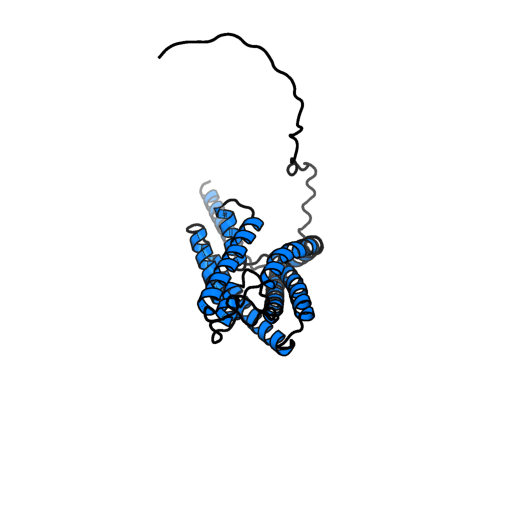7 51.002 21.224 1.00 31.11 287 ALA A C 1
ATOM 2194 O O . ALA A 1 287 ? 28.214 51.152 22.370 1.00 31.11 287 ALA A O 1
ATOM 2195 N N . ALA A 1 288 ? 29.876 50.624 20.942 1.00 32.59 288 ALA A N 1
ATOM 2196 C CA . ALA A 1 288 ? 31.087 50.768 21.778 1.00 32.59 288 ALA A CA 1
ATOM 2197 C C . ALA A 1 288 ? 31.503 52.274 21.876 1.00 32.59 288 ALA A C 1
ATOM 2199 O O . ALA A 1 288 ? 30.870 53.052 21.155 1.00 32.59 288 ALA A O 1
ATOM 2200 N N . PRO A 1 289 ? 32.557 52.745 22.610 1.00 42.72 289 PRO A N 1
ATOM 2201 C CA . PRO A 1 289 ? 33.784 52.045 23.054 1.00 42.72 289 PRO A CA 1
ATOM 2202 C C . PRO A 1 289 ? 34.389 52.490 24.427 1.00 42.72 289 PRO A C 1
ATOM 2204 O O . PRO A 1 289 ? 33.777 53.258 25.157 1.00 42.72 289 PRO A O 1
ATOM 2207 N N . GLN A 1 290 ? 35.646 52.061 24.673 1.00 33.97 290 GLN A N 1
ATOM 2208 C CA . GLN A 1 290 ? 36.676 52.479 25.668 1.00 33.97 290 GLN A CA 1
ATOM 2209 C C . GLN A 1 290 ? 36.869 51.481 26.835 1.00 33.97 290 GLN A C 1
ATOM 2211 O O . GLN A 1 290 ? 35.946 51.239 27.595 1.00 33.97 290 GLN A O 1
ATOM 2216 N N . ALA A 1 291 ? 37.939 50.671 26.891 1.00 34.62 291 ALA A N 1
ATOM 2217 C CA . ALA A 1 291 ? 39.384 50.937 27.050 1.00 34.62 291 ALA A CA 1
ATOM 2218 C C . ALA A 1 291 ? 39.801 51.160 28.516 1.00 34.62 291 ALA A C 1
ATOM 2220 O O . ALA A 1 291 ? 39.618 52.263 29.001 1.00 34.62 291 ALA A O 1
ATOM 2221 N N . GLU A 1 292 ? 40.434 50.164 29.162 1.00 36.75 292 GLU A N 1
ATOM 2222 C CA . GLU A 1 292 ? 41.592 50.390 30.051 1.00 36.75 292 GLU A CA 1
ATOM 2223 C C . GLU A 1 292 ? 42.343 49.093 30.441 1.00 36.75 292 GLU A C 1
ATOM 2225 O O . GLU A 1 292 ? 41.741 48.106 30.849 1.00 36.75 292 GLU A O 1
ATOM 2230 N N . ALA A 1 293 ? 43.672 49.167 30.292 1.00 38.28 293 ALA A N 1
ATOM 2231 C CA . ALA A 1 293 ? 44.766 48.544 31.054 1.00 38.28 293 ALA A CA 1
ATOM 2232 C C . ALA A 1 293 ? 44.905 47.004 31.237 1.00 38.28 293 ALA A C 1
ATOM 2234 O O . ALA A 1 293 ? 44.283 46.364 32.075 1.00 38.28 293 ALA A O 1
ATOM 2235 N N . ALA A 1 294 ? 45.878 46.487 30.473 1.00 39.38 294 ALA A N 1
ATOM 2236 C CA . ALA A 1 294 ? 46.951 45.509 30.750 1.00 39.38 294 ALA A CA 1
ATOM 2237 C C . ALA A 1 294 ? 47.438 45.322 32.224 1.00 39.38 294 ALA A C 1
ATOM 2239 O O . ALA A 1 294 ? 47.066 46.108 33.089 1.00 39.38 294 ALA A O 1
ATOM 2240 N N . PRO A 1 295 ? 48.502 44.522 32.477 1.00 49.72 295 PRO A N 1
ATOM 2241 C CA . PRO A 1 295 ? 48.756 43.106 32.154 1.00 49.72 295 PRO A CA 1
ATOM 2242 C C . PRO A 1 295 ? 49.256 42.319 33.404 1.00 49.72 295 PRO A C 1
ATOM 2244 O O . PRO A 1 295 ? 49.395 42.904 34.473 1.00 49.72 295 PRO A O 1
ATOM 2247 N N . ALA A 1 296 ? 49.605 41.032 33.230 1.00 38.47 296 ALA A N 1
ATOM 2248 C CA . ALA A 1 296 ? 50.818 40.366 33.756 1.00 38.47 296 ALA A CA 1
ATOM 2249 C C . ALA A 1 296 ? 50.616 38.964 34.382 1.00 38.47 296 ALA A C 1
ATOM 2251 O O . ALA A 1 296 ? 49.717 38.739 35.185 1.00 38.47 296 ALA A O 1
ATOM 2252 N N . GLU A 1 297 ? 51.582 38.115 34.016 1.00 41.00 297 GLU A N 1
ATOM 2253 C CA . GLU A 1 297 ? 52.223 37.029 34.774 1.00 41.00 297 GLU A CA 1
ATOM 2254 C C . GLU A 1 297 ? 51.743 35.562 34.665 1.00 41.00 297 GLU A C 1
ATOM 2256 O O . GLU A 1 297 ? 50.611 35.215 34.986 1.00 41.00 297 GLU A O 1
ATOM 2261 N N . GLU A 1 298 ? 52.743 34.772 34.225 1.00 38.97 298 GLU A N 1
ATOM 2262 C CA . GLU A 1 298 ? 53.019 33.318 34.232 1.00 38.97 298 GLU A CA 1
ATOM 2263 C C . GLU A 1 298 ? 52.117 32.320 33.486 1.00 38.97 298 GLU A C 1
ATOM 2265 O O . GLU A 1 298 ? 50.999 31.990 33.937 1.00 38.97 298 GLU A O 1
#

Foldseek 3Di:
DVVVVVVVVVVVVVVVVVPPDDPDDPVRVVLLVLLVVLQLVLLLLLLLLQLLLVLQLQAGALLLLQLQLVCLLPVVDASLRSQLVVLVVLLVLLCVLCPVNDDPCLVCLSVVSNSSSVSNRVSNVVCVVVDDSQDDPVSSVVSLVVSLLSNLSSVLSNVLSVDHDHSLLSSLVSVCVRPVDDSVVSSLVSSVVSLVVSQVSLLVSQVPFPACADPSNSDHSRTNHHPSNVCSSPCSVVSNVVVCVPCVVVSNCVSVNDDPPDPPPPDDDDDDDDDDDDDDDDDDDDDDDDDDDDDDDD

InterPro domains:
  IPR038750 Uncharacterized protein YczE/YyaS-like [PF19700] (34-241)
  IPR038750 Uncharacterized protein YczE/YyaS-like [PTHR40078] (29-248)

Secondary structure (DSSP, 8-state):
-HHHHHHHHHHHHHHHHHHTTPPPPHHHHHHHHHHHHHHHHHHHHHHHHHHHHHTTSS---GGGHHHHHHHHH-TTS-HHHHHHHHHHHHHHHHHHHHGGG--GGGGHHHHHHHHHHHHHHHHHHHHHHHS-SS--HHHHHHHHHHHHHHHHHHHHHHHHTTSPPPHHHHHHHHHHHHH---HHHHHHHHHHHHHHHHHHHHHHHTTT-SSS--TTSSSSSS-S-SHHHHHHHHHHHHHHHHHHHHHHHHHHHHHH-PPP------------S-------------------------

pLDDT: mean 81.65, std 22.5, range [25.23, 98.06]

Solvent-accessible surface area (backbone atoms onl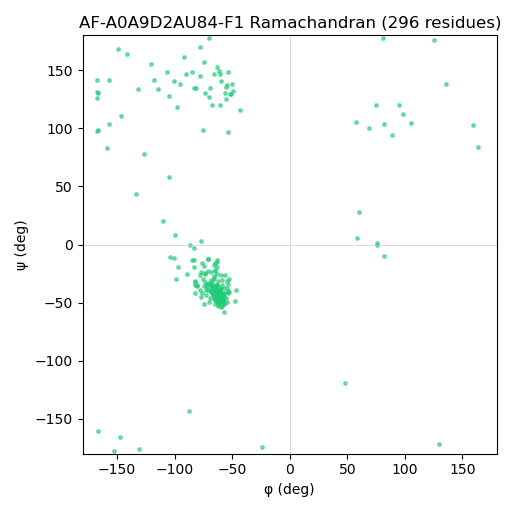y — not comparable to full-atom values): 16253 Å² total; per-residue (Å²): 110,72,72,58,52,53,52,50,52,53,50,49,58,56,52,59,65,59,64,78,71,64,76,77,49,73,67,56,53,51,32,51,49,45,18,50,51,35,27,52,51,8,47,45,33,30,21,43,15,43,29,42,20,42,67,42,31,33,7,24,48,29,85,48,15,42,24,42,24,48,29,70,72,42,67,92,46,54,53,15,55,33,40,30,54,52,38,50,50,33,46,52,50,30,38,66,71,41,47,91,74,52,57,80,71,62,60,56,29,53,58,56,34,47,54,44,12,54,40,30,42,52,29,37,54,52,47,62,74,75,48,65,88,78,67,57,70,71,56,37,52,49,32,40,55,51,15,29,51,36,28,21,53,8,51,52,39,26,57,73,27,64,69,82,58,54,31,72,57,42,33,17,51,41,46,14,72,74,70,72,48,56,50,72,57,29,39,52,55,49,32,52,50,37,37,51,51,20,48,54,51,15,42,64,74,29,56,90,41,99,41,64,66,40,98,69,20,81,47,28,16,43,32,37,51,40,69,39,17,54,50,33,60,62,44,25,62,62,56,29,48,59,52,47,69,72,44,43,64,64,49,48,39,68,32,73,41,78,74,76,78,72,76,85,77,81,83,82,85,91,85,90,86,86,85,80,90,89,91,83,87,86,91,85,88,89,83,86,88,86,90,82,83,87,88,87,86,136

Organism: NCBI:txid2838508

Radius of gyration: 27.9 Å; Cα contacts (8 Å, |Δi|>4): 347; chains: 1; bounding box: 84×71×83 Å

Mean predicted aligned error: 12.08 Å

Nearest PDB structures (foldseek):
  5tsb-assembly1_A  TM=1.360E-01  e=2.790E+00  Bordetella bronchiseptica RB50

Sequence (298 aa):
MQERESKMQNASAGAEKKGLFTKPTKRQAVLFARRVVAYVLGMFLIACGVSMSRSTNWGISPVNSIPNVLSLALPEISMGLWVIIVFACFILVQLAILGRQFKWYYIFQLVSSTLFGFLVDGTNALFGLFLPAEQAVWLKILLIAASTVVIACGIFLYLEGGLINMPGEGVTVALSKRTGLKVSTCKIIFDVSVVLIACILSLIFFRGSDVFWTLDGTEGMLRGVGIGTVVIAVFVGVVMKPITHFFKRPLHRFLYGEEPAAPAVQGEPAKQEASAEQEAPAEQSPAAPQAEAAPAEE